Protein AF-W4RHE9-F1 (afdb_monomer_lite)

Organism: NCBI:txid1294265

Radius of gyration: 29.21 Å; chains: 1; bounding box: 61×54×71 Å

Sequence (238 aa):
MKPMKRLWISSLTPKAIKEGFQNLLNDSDTKNLYFEAYTRACADWVVGMNASRLYTLLLQKKGYSDVFSVGRVQTPTLALIVKRELEIENFVSEPFWEVLAKFNINGKKYSGKWEKDDSRIKTKEMAEKIAAFCDGKPAEAAEVISEKKEFLPPLFYNLSAMQAEANRRFKMSPKKTLDILQGLYQRGIVSYPRSDSRYVTPGEAEGFSAILNKLHSNPDYQPLFHYPIHRLKTINAM

pLDDT: mean 90.18, std 11.95, range [30.94, 98.25]

Structure (mmCIF, N/CA/C/O backbone):
data_AF-W4RHE9-F1
#
_entry.id   AF-W4RHE9-F1
#
loop_
_atom_site.group_PDB
_atom_site.id
_atom_site.type_symbol
_atom_site.label_atom_id
_atom_site.label_alt_id
_atom_site.label_comp_id
_atom_site.label_asym_id
_atom_site.label_entity_id
_atom_site.label_seq_id
_atom_site.pdbx_PDB_ins_code
_atom_site.Cartn_x
_atom_site.Cartn_y
_atom_site.Cartn_z
_atom_site.occupancy
_atom_site.B_iso_or_equiv
_atom_site.auth_seq_id
_atom_site.auth_comp_id
_atom_site.auth_asym_id
_atom_site.auth_atom_id
_atom_site.pdbx_PDB_model_num
ATOM 1 N N . MET A 1 1 ? 29.126 -18.840 -26.081 1.00 59.91 1 MET A N 1
ATOM 2 C CA . MET A 1 1 ? 28.261 -17.722 -25.635 1.00 59.91 1 MET A CA 1
ATOM 3 C C . MET A 1 1 ? 29.102 -16.460 -25.569 1.00 59.91 1 MET A C 1
ATOM 5 O O . MET A 1 1 ? 30.251 -16.556 -25.160 1.00 59.91 1 MET A O 1
ATOM 9 N N . LYS A 1 2 ? 28.581 -15.312 -26.017 1.00 72.75 2 LYS A N 1
ATOM 10 C CA . LYS A 1 2 ? 29.299 -14.033 -25.893 1.00 72.75 2 LYS A CA 1
ATOM 11 C C . LYS A 1 2 ? 29.198 -13.537 -24.442 1.00 72.75 2 LYS A C 1
ATOM 13 O O . LYS A 1 2 ? 28.134 -13.717 -23.850 1.00 72.75 2 LYS A O 1
ATOM 18 N N . PRO A 1 3 ? 30.255 -12.941 -23.866 1.00 80.75 3 PRO A N 1
ATOM 19 C CA . PRO A 1 3 ? 30.186 -12.382 -22.521 1.00 80.75 3 PRO A CA 1
ATOM 20 C C . PRO A 1 3 ? 29.149 -11.252 -22.483 1.00 80.75 3 PRO A C 1
ATOM 22 O O . PRO A 1 3 ? 29.222 -10.316 -23.279 1.00 80.75 3 PRO A O 1
ATOM 25 N N . MET A 1 4 ? 28.174 -11.359 -21.578 1.00 89.69 4 MET A N 1
ATOM 26 C CA . MET A 1 4 ? 27.146 -10.342 -21.354 1.00 89.69 4 MET A CA 1
ATOM 27 C C . MET A 1 4 ? 27.438 -9.584 -20.056 1.00 89.69 4 MET A C 1
ATOM 29 O O . MET A 1 4 ? 27.870 -10.163 -19.059 1.00 89.69 4 MET A O 1
ATOM 33 N N . LYS A 1 5 ? 27.205 -8.273 -20.086 1.00 93.06 5 LYS A N 1
ATOM 34 C CA . LYS A 1 5 ? 27.330 -7.357 -18.951 1.00 93.06 5 LYS A CA 1
ATOM 35 C C . LYS A 1 5 ? 26.014 -6.609 -18.763 1.00 93.06 5 LYS A C 1
ATOM 37 O O . LYS A 1 5 ? 25.287 -6.394 -19.735 1.00 93.06 5 LYS A O 1
ATOM 42 N N . ARG A 1 6 ? 25.708 -6.200 -17.531 1.00 94.69 6 ARG A N 1
ATOM 43 C CA . ARG A 1 6 ? 24.449 -5.529 -17.185 1.00 94.69 6 ARG A CA 1
ATOM 44 C C . ARG A 1 6 ? 24.705 -4.110 -16.683 1.00 94.69 6 ARG A C 1
ATOM 46 O O . ARG A 1 6 ? 25.393 -3.912 -15.687 1.00 94.69 6 ARG A O 1
ATOM 53 N N . LEU A 1 7 ? 24.102 -3.131 -17.357 1.00 95.06 7 LEU A N 1
ATOM 54 C CA . LEU A 1 7 ? 24.003 -1.762 -16.854 1.00 95.06 7 LEU A CA 1
ATOM 55 C C . LEU A 1 7 ? 22.898 -1.698 -15.794 1.00 95.06 7 LEU A C 1
ATOM 57 O O . LEU A 1 7 ? 21.754 -2.065 -16.076 1.00 95.06 7 LEU A O 1
ATOM 61 N N . TRP A 1 8 ? 23.241 -1.241 -14.591 1.00 92.12 8 TRP A N 1
ATOM 62 C CA . TRP A 1 8 ? 22.338 -1.202 -13.441 1.00 92.12 8 TRP A CA 1
ATOM 63 C C . TRP A 1 8 ? 22.306 0.201 -12.831 1.00 92.12 8 TRP A C 1
ATOM 65 O O . TRP A 1 8 ? 23.172 0.563 -12.043 1.00 92.12 8 TRP A O 1
ATOM 75 N N . ILE A 1 9 ? 21.329 1.018 -13.234 1.00 89.69 9 ILE A N 1
ATOM 76 C CA . ILE A 1 9 ? 21.229 2.430 -12.831 1.00 89.69 9 ILE A CA 1
ATOM 77 C C . ILE A 1 9 ? 19.811 2.783 -12.366 1.00 89.69 9 ILE A C 1
ATOM 79 O O . ILE A 1 9 ? 18.828 2.352 -12.967 1.00 89.69 9 ILE A O 1
ATOM 83 N N . SER A 1 10 ? 19.705 3.607 -11.318 1.00 86.00 10 SER A N 1
ATOM 84 C CA . SER A 1 10 ? 18.439 4.131 -10.768 1.00 86.00 10 SER A CA 1
ATOM 85 C C . SER A 1 10 ? 18.135 5.573 -11.210 1.00 86.00 10 SER A C 1
ATOM 87 O O . SER A 1 10 ? 17.083 6.123 -10.881 1.00 86.00 10 SER A O 1
ATOM 89 N N . SER A 1 11 ? 19.031 6.198 -11.979 1.00 84.19 11 SER A N 1
ATOM 90 C CA . SER A 1 11 ? 18.953 7.598 -12.412 1.00 84.19 11 SER A CA 1
ATOM 91 C C . SER A 1 11 ? 19.418 7.752 -13.859 1.00 84.19 11 SER A C 1
ATOM 93 O O . SER A 1 11 ? 20.359 7.087 -14.284 1.00 84.19 11 SER A O 1
ATOM 95 N N . LEU A 1 12 ? 18.772 8.653 -14.605 1.00 87.50 12 LEU A N 1
ATOM 96 C CA . LEU A 1 12 ? 19.105 8.970 -16.002 1.00 87.50 12 LEU A CA 1
ATOM 97 C C . LEU A 1 12 ? 19.952 10.243 -16.148 1.00 87.50 12 LEU A C 1
ATOM 99 O O . LEU A 1 12 ? 20.079 10.794 -17.238 1.00 87.50 12 LEU A O 1
ATOM 103 N N . THR A 1 13 ? 20.532 10.738 -15.054 1.00 84.25 13 THR A N 1
ATOM 104 C CA . THR A 1 13 ? 21.472 11.863 -15.131 1.00 84.25 13 THR A CA 1
ATOM 105 C C . THR A 1 13 ? 22.763 11.454 -15.856 1.00 84.25 13 THR A C 1
ATOM 107 O O . THR A 1 13 ? 23.203 10.310 -15.711 1.00 84.25 13 THR A O 1
ATOM 110 N N . PRO A 1 14 ? 23.440 12.373 -16.575 1.00 87.31 14 PRO A N 1
ATOM 111 C CA . PRO A 1 14 ? 24.694 12.054 -17.263 1.00 87.31 14 PRO A CA 1
ATOM 112 C C . PRO A 1 14 ? 25.775 11.457 -16.348 1.00 87.31 14 PRO A C 1
ATOM 114 O O . PRO A 1 14 ? 26.487 10.540 -16.755 1.00 87.31 14 PRO A O 1
ATOM 117 N N . LYS A 1 15 ? 25.868 11.940 -15.098 1.00 86.00 15 LYS A N 1
ATOM 118 C CA . LYS A 1 15 ? 26.791 11.414 -14.080 1.00 86.00 15 LYS A CA 1
ATOM 119 C C . LYS A 1 15 ? 26.487 9.944 -13.760 1.00 86.00 15 LYS A C 1
ATOM 121 O O . LYS A 1 15 ? 27.368 9.107 -13.923 1.00 86.00 15 LYS A O 1
ATOM 126 N N . ALA A 1 16 ? 25.237 9.631 -13.405 1.00 86.06 16 ALA A N 1
ATOM 127 C CA . ALA A 1 16 ? 24.820 8.272 -13.050 1.00 86.06 16 ALA A CA 1
ATOM 128 C C . ALA A 1 16 ? 24.988 7.277 -14.209 1.00 86.06 16 ALA A C 1
ATOM 130 O O . ALA A 1 16 ? 25.405 6.142 -13.999 1.00 86.06 16 ALA A O 1
ATOM 131 N N . ILE A 1 17 ? 24.709 7.703 -15.446 1.00 90.81 17 ILE A N 1
ATOM 132 C CA . ILE A 1 17 ? 24.917 6.866 -16.634 1.00 90.81 17 ILE A CA 1
ATOM 133 C C . ILE A 1 17 ? 26.408 6.549 -16.808 1.00 90.81 17 ILE A C 1
ATOM 135 O O . ILE A 1 17 ? 26.766 5.387 -16.998 1.00 90.81 17 ILE A O 1
ATOM 139 N N . LYS A 1 18 ? 27.283 7.560 -16.712 1.00 93.19 18 LYS A N 1
ATOM 140 C CA . LYS A 1 18 ? 28.736 7.376 -16.842 1.00 93.19 18 LYS A CA 1
ATOM 141 C C . LYS A 1 18 ? 29.284 6.434 -15.767 1.00 93.19 18 LYS A C 1
ATOM 143 O O . LYS A 1 18 ? 30.013 5.504 -16.100 1.00 93.19 18 LYS A O 1
ATOM 148 N N . GLU A 1 19 ? 28.894 6.642 -14.512 1.00 90.12 19 GLU A N 1
ATOM 149 C CA . GLU A 1 19 ? 29.273 5.778 -13.386 1.00 90.12 19 GLU A CA 1
ATOM 150 C C . GLU A 1 19 ? 28.741 4.347 -13.563 1.00 90.12 19 GLU A C 1
ATOM 152 O O . GLU A 1 19 ? 29.465 3.384 -13.314 1.00 90.12 19 GLU A O 1
ATOM 157 N N . GLY A 1 20 ? 27.515 4.185 -14.069 1.00 92.19 20 GLY A N 1
ATOM 158 C CA . GL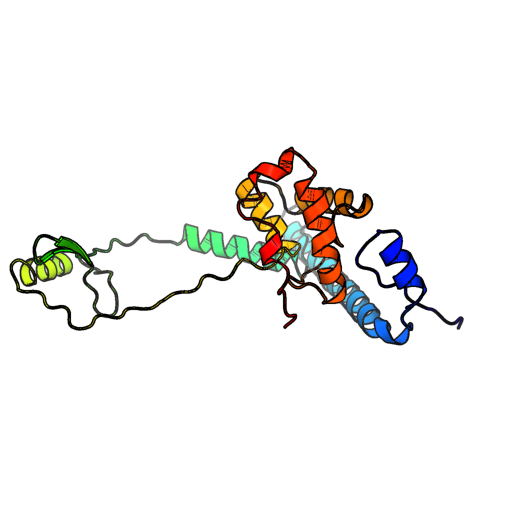Y A 1 20 ? 26.930 2.875 -14.354 1.00 92.19 20 GLY A CA 1
ATOM 159 C C . GLY A 1 20 ? 27.678 2.095 -15.438 1.00 92.19 20 GLY A C 1
ATOM 160 O O . GLY A 1 20 ? 27.873 0.890 -15.303 1.00 92.19 20 GLY A O 1
ATOM 161 N N . PHE A 1 21 ? 28.142 2.764 -16.498 1.00 95.75 21 PHE A N 1
ATOM 162 C CA . PHE A 1 21 ? 28.952 2.119 -17.541 1.00 95.75 21 PHE A CA 1
ATOM 163 C C . PHE A 1 21 ? 30.367 1.762 -17.077 1.00 95.75 21 PHE A C 1
ATOM 165 O O . PHE A 1 21 ? 30.958 0.824 -17.607 1.00 95.75 21 PHE A O 1
ATOM 172 N N . GLN A 1 22 ? 30.910 2.480 -16.092 1.00 95.25 22 GLN A N 1
ATOM 173 C CA . GLN A 1 22 ? 32.190 2.131 -15.472 1.00 95.25 22 GLN A CA 1
ATOM 174 C C . GLN A 1 22 ? 32.068 0.907 -14.550 1.00 95.25 22 GLN A C 1
ATOM 176 O O . GLN A 1 22 ? 33.028 0.156 -14.411 1.00 95.25 22 GLN A O 1
ATOM 181 N N . ASN A 1 23 ? 30.881 0.672 -13.981 1.00 93.50 23 ASN A N 1
ATOM 182 C CA . ASN A 1 23 ? 30.619 -0.367 -12.983 1.00 93.50 23 ASN A CA 1
ATOM 183 C C . ASN A 1 23 ? 29.576 -1.392 -13.466 1.00 93.50 23 ASN A C 1
ATOM 185 O O . ASN A 1 23 ? 28.577 -1.655 -12.796 1.00 93.50 23 ASN A O 1
ATOM 189 N N . LEU A 1 24 ? 29.786 -1.971 -14.653 1.00 95.31 24 LEU A N 1
ATOM 190 C CA . LEU A 1 24 ? 28.874 -2.978 -15.201 1.00 95.31 24 LEU A CA 1
ATOM 191 C C . LEU A 1 24 ? 28.906 -4.280 -14.391 1.00 95.31 24 LEU A C 1
ATOM 193 O O . LEU A 1 24 ? 29.966 -4.886 -14.210 1.00 95.31 24 LEU A O 1
ATOM 197 N N . LEU A 1 25 ? 27.723 -4.767 -14.018 1.00 94.56 25 LEU A N 1
ATOM 198 C CA . LEU A 1 25 ? 27.573 -6.051 -13.337 1.00 94.56 25 LEU A CA 1
ATOM 199 C C . LEU A 1 25 ? 27.837 -7.217 -14.294 1.00 94.56 25 LEU A C 1
ATOM 201 O O . LEU A 1 25 ? 27.631 -7.114 -15.515 1.00 94.56 25 LEU A O 1
ATOM 205 N N . ASN A 1 26 ? 28.278 -8.346 -13.741 1.00 94.12 26 ASN A N 1
ATOM 206 C CA . ASN A 1 26 ? 28.349 -9.594 -14.487 1.00 94.12 26 ASN A CA 1
ATOM 207 C C . ASN A 1 26 ? 26.941 -10.164 -14.683 1.00 94.12 26 ASN A C 1
ATOM 209 O O . ASN A 1 26 ? 26.040 -9.940 -13.877 1.00 94.12 26 ASN A O 1
ATOM 213 N N . ASP A 1 27 ? 26.753 -10.949 -15.743 1.00 90.44 27 ASP A N 1
ATOM 214 C CA . ASP A 1 27 ? 25.489 -11.658 -15.978 1.00 90.44 27 ASP A CA 1
ATOM 215 C C . ASP A 1 27 ? 25.073 -12.528 -14.775 1.00 90.44 27 ASP A C 1
ATOM 217 O O . ASP A 1 27 ? 23.923 -12.480 -14.331 1.00 90.44 27 ASP A O 1
ATOM 221 N N . SER A 1 28 ? 26.038 -13.242 -14.182 1.00 92.25 28 SER A N 1
ATOM 222 C CA . SER A 1 28 ? 25.844 -14.088 -12.995 1.00 92.25 28 SER A CA 1
ATOM 223 C C . SER A 1 28 ? 25.181 -13.356 -11.833 1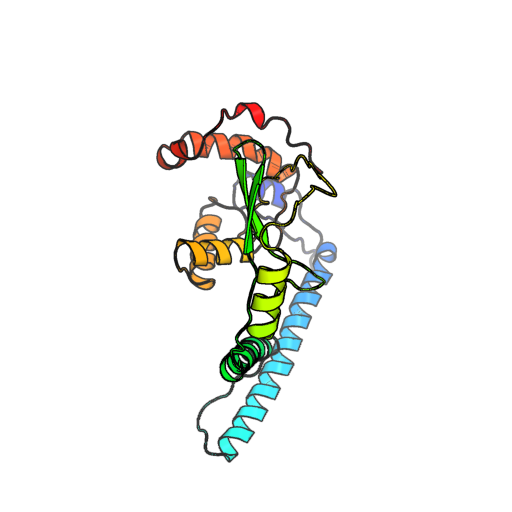.00 92.25 28 SER A C 1
ATOM 225 O O . SER A 1 28 ? 24.348 -13.946 -11.148 1.00 92.25 28 SER A O 1
ATOM 227 N N . ASP A 1 29 ? 25.500 -12.074 -11.653 1.00 93.31 29 ASP A N 1
ATOM 228 C CA . ASP A 1 29 ? 25.057 -11.266 -10.514 1.00 93.31 29 ASP A CA 1
ATOM 229 C C . ASP A 1 29 ? 23.548 -10.981 -10.584 1.00 93.31 29 ASP A C 1
ATOM 231 O O . ASP A 1 29 ? 22.904 -10.714 -9.574 1.00 93.31 29 ASP A O 1
ATOM 235 N N . THR A 1 30 ? 22.958 -11.075 -11.782 1.00 93.06 30 THR A N 1
ATOM 236 C CA . THR A 1 30 ? 21.535 -10.784 -12.027 1.00 93.06 30 THR A CA 1
ATOM 237 C C . THR A 1 30 ? 20.739 -11.986 -12.536 1.00 93.06 30 THR A C 1
ATOM 239 O O . THR A 1 30 ? 19.524 -11.896 -12.722 1.00 93.06 30 THR A O 1
ATOM 242 N N . LYS A 1 31 ? 21.384 -13.145 -12.705 1.00 93.06 31 LYS A N 1
ATOM 243 C CA . LYS A 1 31 ? 20.766 -14.354 -13.267 1.00 93.06 31 LYS A CA 1
ATOM 244 C C . LYS A 1 31 ? 19.595 -14.877 -12.431 1.00 93.06 31 LYS A C 1
ATOM 246 O O . LYS A 1 31 ? 18.589 -15.322 -12.982 1.00 93.06 31 LYS A O 1
ATOM 251 N N . ASN A 1 32 ? 19.684 -14.767 -11.108 1.00 95.00 32 ASN A N 1
ATOM 252 C CA . ASN A 1 32 ? 18.586 -15.151 -10.217 1.00 95.00 32 ASN A CA 1
ATOM 253 C C . ASN A 1 32 ? 17.359 -14.246 -10.398 1.00 95.00 32 ASN A C 1
ATOM 255 O O . ASN A 1 32 ? 16.240 -14.750 -10.413 1.00 95.00 32 ASN A O 1
ATOM 259 N N . LEU A 1 33 ? 17.559 -12.943 -10.633 1.00 94.25 33 LEU A N 1
ATOM 260 C CA . LEU A 1 33 ? 16.465 -12.000 -10.906 1.00 94.25 33 LEU A CA 1
ATOM 261 C C . LEU A 1 33 ? 15.759 -12.330 -12.227 1.00 94.25 33 LEU A C 1
ATOM 263 O O . LEU A 1 33 ? 14.539 -12.213 -12.333 1.00 94.25 33 LEU A O 1
ATOM 267 N N . TYR A 1 34 ? 16.515 -12.788 -13.231 1.00 94.12 34 TYR A N 1
ATOM 268 C CA . TYR A 1 34 ? 15.936 -13.294 -14.474 1.00 94.12 34 TYR A CA 1
ATOM 269 C C . TYR A 1 34 ? 15.036 -14.510 -14.221 1.00 94.12 34 TYR A C 1
ATOM 271 O O . TYR A 1 34 ? 13.883 -14.515 -14.654 1.00 94.12 34 TYR A O 1
ATOM 279 N N . PHE A 1 35 ? 15.532 -15.524 -13.504 1.00 97.06 35 PHE A N 1
ATOM 280 C CA . PHE A 1 35 ? 14.745 -16.727 -13.224 1.00 97.06 35 PHE A CA 1
ATOM 281 C C . PHE A 1 35 ? 13.533 -16.445 -12.337 1.00 97.06 35 PHE A C 1
ATOM 283 O O . PHE A 1 35 ? 12.480 -17.042 -12.556 1.00 97.06 35 PHE A O 1
ATOM 290 N N . GLU A 1 36 ? 13.641 -15.515 -11.388 1.00 96.38 36 GLU A N 1
ATOM 291 C CA . GLU A 1 36 ? 12.503 -15.052 -10.594 1.00 96.38 36 GLU A CA 1
ATOM 292 C C . GLU A 1 36 ? 11.413 -14.455 -11.498 1.00 96.38 36 GLU A C 1
ATOM 294 O O . GLU A 1 36 ? 10.255 -14.885 -11.458 1.00 96.38 36 GLU A O 1
ATOM 299 N N . ALA A 1 37 ? 11.783 -13.505 -12.363 1.00 95.81 37 ALA A N 1
ATOM 300 C CA . ALA A 1 37 ? 10.852 -12.854 -13.279 1.00 95.81 37 ALA A CA 1
ATOM 301 C C . ALA A 1 37 ? 10.225 -13.849 -14.268 1.00 95.81 37 ALA A C 1
ATOM 303 O O . ALA A 1 37 ? 9.017 -13.804 -14.509 1.00 95.81 37 ALA A O 1
ATOM 304 N N . TYR A 1 38 ? 11.025 -14.774 -14.804 1.00 97.88 38 TYR A N 1
ATOM 305 C CA . TYR A 1 38 ? 10.558 -15.812 -15.720 1.00 97.88 38 TYR A CA 1
ATOM 306 C C . TYR A 1 38 ? 9.571 -16.768 -15.042 1.00 97.88 38 TYR A C 1
ATOM 308 O O . TYR A 1 38 ? 8.476 -16.998 -15.553 1.00 97.88 38 TYR A O 1
ATOM 316 N N . THR A 1 39 ? 9.913 -17.257 -13.848 1.00 97.81 39 THR A N 1
ATOM 317 C CA . THR A 1 39 ? 9.048 -18.150 -13.063 1.00 97.81 39 THR A CA 1
ATOM 318 C C . THR A 1 39 ? 7.718 -17.479 -12.741 1.00 97.81 39 THR A C 1
ATOM 320 O O . THR A 1 39 ? 6.665 -18.099 -12.889 1.00 97.81 39 THR A O 1
ATOM 323 N N . ARG A 1 40 ? 7.7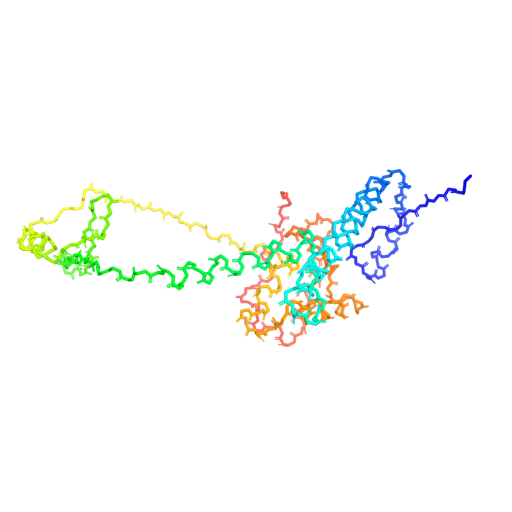44 -16.194 -12.365 1.00 97.44 40 ARG A N 1
ATOM 324 C CA . ARG A 1 40 ? 6.531 -15.399 -12.144 1.00 97.44 40 ARG A CA 1
ATOM 325 C C . ARG A 1 40 ? 5.659 -15.340 -13.399 1.00 97.44 40 ARG A C 1
ATOM 327 O O . ARG A 1 40 ? 4.466 -15.612 -13.307 1.00 97.44 40 ARG A O 1
ATOM 334 N N . ALA A 1 41 ? 6.251 -15.045 -14.558 1.00 97.44 41 ALA A N 1
ATOM 335 C CA . ALA A 1 41 ? 5.539 -15.008 -15.836 1.00 97.44 41 ALA A CA 1
ATOM 336 C C . ALA A 1 41 ? 4.881 -16.359 -16.164 1.00 97.44 41 ALA A C 1
ATOM 338 O O . ALA A 1 41 ? 3.702 -16.401 -16.520 1.00 97.44 41 ALA A O 1
ATOM 339 N N . CYS A 1 42 ? 5.610 -17.465 -15.990 1.00 97.81 42 CYS A N 1
ATOM 340 C CA . CYS A 1 42 ? 5.072 -18.809 -16.185 1.00 97.81 42 CYS A CA 1
ATOM 341 C C . CYS A 1 42 ? 3.921 -19.112 -15.218 1.00 97.81 42 CYS A C 1
ATOM 343 O O . CYS A 1 42 ? 2.871 -19.575 -15.653 1.00 97.81 42 CYS A O 1
ATOM 345 N N . ALA A 1 43 ? 4.082 -18.827 -13.924 1.00 97.38 43 ALA A N 1
ATOM 346 C CA . ALA A 1 43 ? 3.055 -19.083 -12.917 1.00 97.38 43 ALA A CA 1
ATOM 347 C C . ALA A 1 43 ? 1.771 -18.278 -13.180 1.00 97.38 43 ALA A C 1
ATOM 349 O O . ALA A 1 43 ? 0.669 -18.830 -13.134 1.00 97.38 43 ALA A O 1
ATOM 350 N N . ASP A 1 44 ? 1.908 -16.989 -13.502 1.00 97.62 44 ASP A N 1
ATOM 351 C CA . ASP A 1 44 ? 0.773 -16.125 -13.827 1.00 97.62 44 ASP A CA 1
ATOM 352 C C . ASP A 1 44 ? 0.054 -16.603 -15.094 1.00 97.62 44 ASP A C 1
ATOM 354 O O . ASP A 1 44 ? -1.179 -16.627 -15.124 1.00 97.62 44 ASP A O 1
ATOM 358 N N . TRP A 1 45 ? 0.800 -17.056 -16.107 1.00 97.38 45 TRP A N 1
ATOM 359 C CA . TRP A 1 45 ? 0.226 -17.610 -17.333 1.00 97.38 45 TRP A CA 1
ATOM 360 C C . TRP A 1 45 ? -0.500 -18.935 -17.086 1.00 97.38 45 TRP A C 1
ATOM 362 O O . TRP A 1 45 ? -1.637 -19.094 -17.527 1.00 97.38 45 TRP A O 1
ATOM 372 N N . VAL A 1 46 ? 0.108 -19.867 -16.343 1.00 97.75 46 VAL A N 1
ATOM 373 C CA . VAL A 1 46 ? -0.489 -21.178 -16.041 1.00 97.75 46 VAL A CA 1
ATOM 374 C C . VAL A 1 46 ? -1.801 -21.006 -15.281 1.00 97.75 46 VAL A C 1
ATOM 376 O O . VAL A 1 46 ? -2.814 -21.574 -15.687 1.00 97.75 46 VAL A O 1
ATOM 379 N N . VAL A 1 47 ? -1.823 -20.203 -14.215 1.00 96.50 47 VAL A N 1
ATOM 380 C CA . VAL A 1 47 ? -3.057 -19.971 -13.451 1.00 96.50 47 VAL A CA 1
ATOM 381 C C . VAL A 1 47 ? -4.064 -19.194 -14.293 1.00 96.50 47 VAL A C 1
ATOM 383 O O . VAL A 1 47 ? -5.223 -19.595 -14.392 1.00 96.50 47 VAL A O 1
ATOM 386 N N . GLY A 1 48 ? -3.625 -18.104 -14.925 1.00 97.06 48 GLY A N 1
ATOM 387 C CA . GLY A 1 48 ? -4.514 -17.203 -15.643 1.00 97.06 48 GLY A CA 1
ATOM 388 C C . GLY A 1 48 ? -5.197 -17.864 -16.834 1.00 97.06 48 GLY A C 1
ATOM 389 O O . GLY A 1 48 ? -6.415 -17.773 -16.980 1.00 97.06 48 GLY A O 1
ATOM 390 N N . MET A 1 49 ? -4.434 -18.582 -17.658 1.00 96.88 49 MET A N 1
ATOM 391 C CA . MET A 1 49 ? -4.946 -19.184 -18.886 1.00 96.88 49 MET A CA 1
ATOM 392 C C . MET A 1 49 ? -5.876 -20.366 -18.600 1.00 96.88 49 MET A C 1
ATOM 394 O O . MET A 1 49 ? -6.943 -20.466 -19.205 1.00 96.88 49 MET A O 1
ATOM 398 N N . ASN A 1 50 ? -5.509 -21.242 -17.658 1.00 97.69 50 ASN A N 1
ATOM 399 C CA . ASN A 1 50 ? -6.322 -22.415 -17.334 1.00 97.69 50 ASN A CA 1
ATOM 400 C C . ASN A 1 50 ? -7.599 -22.031 -16.584 1.00 97.69 50 ASN A C 1
ATOM 402 O O . ASN A 1 50 ? -8.692 -22.440 -16.977 1.00 97.69 50 ASN A O 1
ATOM 406 N N . ALA A 1 51 ? -7.483 -21.215 -15.532 1.00 97.31 51 ALA A N 1
ATOM 407 C CA . ALA A 1 51 ? -8.633 -20.884 -14.704 1.00 97.31 51 ALA A CA 1
ATOM 408 C C . ALA A 1 51 ? -9.630 -19.981 -15.443 1.00 97.31 51 ALA A C 1
ATOM 410 O O . ALA A 1 51 ? -10.827 -20.247 -15.380 1.00 97.31 51 ALA A O 1
ATOM 411 N N . SER A 1 52 ? -9.171 -18.983 -16.211 1.00 97.75 52 SER A N 1
ATOM 412 C CA . SER A 1 52 ? -10.094 -18.124 -16.973 1.00 97.75 52 SER A CA 1
ATOM 413 C C . SER A 1 52 ? -10.928 -18.937 -17.966 1.00 97.75 52 SER A C 1
ATOM 415 O O . SER A 1 52 ? -12.140 -18.748 -18.059 1.00 97.75 52 SER A O 1
ATOM 417 N N . ARG A 1 53 ? -10.307 -19.897 -18.671 1.00 97.19 53 ARG A N 1
ATOM 418 C CA . ARG A 1 53 ? -11.015 -20.802 -19.592 1.00 97.19 53 ARG A CA 1
ATOM 419 C C . ARG A 1 53 ? -12.024 -21.676 -18.855 1.00 97.19 53 ARG A C 1
ATOM 421 O O . ARG A 1 53 ? -13.175 -21.748 -19.276 1.00 97.19 53 ARG A O 1
ATOM 428 N N . LEU A 1 54 ? -11.611 -22.304 -17.753 1.00 97.38 54 LEU A N 1
ATOM 429 C CA . LEU A 1 54 ? -12.482 -23.160 -16.949 1.00 97.38 54 LEU A CA 1
ATOM 430 C C . LEU A 1 54 ? -13.722 -22.402 -16.456 1.00 97.38 54 LEU A C 1
ATOM 432 O O . LEU A 1 54 ? -14.843 -22.841 -16.705 1.00 97.38 54 LEU A O 1
ATOM 436 N N . TYR A 1 55 ? -13.533 -21.262 -15.787 1.00 96.88 55 TYR A N 1
ATOM 437 C CA . TYR A 1 55 ? -14.638 -20.489 -15.218 1.00 96.88 55 TYR A CA 1
ATOM 438 C C . TYR A 1 55 ? -15.548 -19.900 -16.297 1.00 96.88 55 TYR A C 1
ATOM 440 O O . TYR A 1 55 ? -16.766 -19.962 -16.148 1.00 96.88 55 TYR A O 1
ATOM 448 N N . THR A 1 56 ? -14.984 -19.421 -17.409 1.00 97.19 56 THR A N 1
ATOM 449 C CA . THR A 1 56 ? -15.778 -18.945 -18.551 1.00 97.19 56 THR A CA 1
ATOM 450 C C . THR A 1 56 ? -16.677 -20.055 -19.097 1.00 97.19 56 THR A C 1
ATOM 452 O O . THR A 1 56 ? -17.882 -19.860 -19.202 1.00 97.19 56 THR A O 1
ATOM 455 N N . LEU A 1 57 ? -16.138 -21.253 -19.355 1.00 97.19 57 LEU A N 1
ATOM 456 C CA . LEU A 1 57 ? -16.930 -22.382 -19.863 1.00 97.19 57 LEU A CA 1
ATOM 457 C C . LEU A 1 57 ? -18.011 -22.840 -18.872 1.00 97.19 57 LEU A C 1
ATOM 459 O O . LEU A 1 57 ? -19.119 -23.191 -19.277 1.00 97.19 57 LEU A O 1
ATOM 463 N N . LEU A 1 58 ? -17.711 -22.851 -17.570 1.00 97.00 58 LEU A N 1
ATOM 464 C CA . LEU A 1 58 ? -18.686 -23.214 -16.537 1.00 97.00 58 LEU A CA 1
ATOM 465 C C . LEU A 1 58 ? -19.826 -22.194 -16.429 1.00 97.00 58 LEU A C 1
ATOM 467 O O . LEU A 1 58 ? -20.974 -22.589 -16.234 1.00 97.00 58 LEU A O 1
ATOM 471 N N . LEU A 1 59 ? -19.529 -20.901 -16.564 1.00 96.44 59 LEU A N 1
ATOM 472 C CA . LEU A 1 59 ? -20.529 -19.834 -16.507 1.00 96.44 59 LEU A CA 1
ATOM 473 C C . LEU A 1 59 ? -21.336 -19.736 -17.806 1.00 96.44 59 LEU A C 1
ATOM 475 O O . LEU A 1 59 ? -22.547 -19.535 -17.749 1.00 96.44 59 LEU A O 1
ATOM 479 N N . GLN A 1 60 ? -20.729 -20.016 -18.958 1.00 95.94 60 GLN A N 1
ATOM 480 C CA . GLN A 1 60 ? -21.450 -20.151 -20.228 1.00 95.94 60 GLN A CA 1
ATOM 481 C C . GLN A 1 60 ? -22.511 -21.248 -20.184 1.00 95.94 60 GLN A C 1
ATOM 483 O O . GLN A 1 60 ? -23.639 -21.034 -20.621 1.00 95.94 60 GLN A O 1
ATOM 488 N N . LYS A 1 61 ? -22.214 -22.386 -19.545 1.00 96.25 61 LYS A N 1
ATOM 489 C CA . LYS A 1 61 ? -23.216 -23.438 -19.292 1.00 96.25 61 LYS A CA 1
ATOM 490 C C . LYS A 1 61 ? -24.375 -22.982 -18.396 1.00 96.25 61 LYS A C 1
ATOM 492 O O . LYS A 1 61 ? -25.429 -23.605 -18.426 1.00 96.25 61 LYS A O 1
ATOM 497 N N . LYS A 1 62 ? -24.189 -21.922 -17.604 1.00 96.25 62 LYS A N 1
ATOM 498 C CA . LYS A 1 62 ? -25.226 -21.297 -16.766 1.00 96.25 62 LYS A CA 1
ATOM 499 C C . LYS A 1 62 ? -25.936 -20.121 -17.452 1.00 96.25 62 LYS A C 1
ATOM 501 O O . LYS A 1 62 ? -26.762 -19.480 -16.814 1.00 96.25 62 LYS A O 1
ATOM 506 N N . GLY A 1 63 ? -25.633 -19.843 -18.723 1.00 96.00 63 GLY A N 1
ATOM 507 C CA . GLY A 1 63 ? -26.286 -18.796 -19.515 1.00 96.00 63 GLY A CA 1
ATOM 508 C C . GLY A 1 63 ? -25.561 -17.447 -19.553 1.00 96.00 63 GLY A C 1
ATOM 509 O O . GLY A 1 63 ? -26.106 -16.500 -20.110 1.00 96.00 63 GLY A O 1
ATOM 510 N N . TYR A 1 64 ? -24.347 -17.334 -19.004 1.00 95.88 64 TYR A N 1
ATOM 511 C CA . TYR A 1 64 ? -23.547 -16.107 -19.115 1.00 95.88 64 TYR A CA 1
ATOM 512 C C . TYR A 1 64 ? -22.755 -16.076 -20.428 1.00 95.88 64 TYR A C 1
ATOM 514 O O . TYR A 1 64 ? -22.089 -17.047 -20.765 1.00 95.88 64 TYR A O 1
ATOM 522 N N . SER A 1 65 ? -22.762 -14.964 -21.162 1.00 91.50 65 SER A N 1
ATOM 523 C CA . SER A 1 65 ? -22.047 -14.847 -22.447 1.00 91.50 65 SER A CA 1
ATOM 524 C C . SER A 1 65 ? -20.632 -14.264 -22.346 1.00 91.50 65 SER A C 1
ATOM 526 O O . SER A 1 65 ? -19.875 -14.346 -23.312 1.00 91.50 65 SER A O 1
ATOM 528 N N . ASP A 1 66 ? -20.266 -13.685 -21.202 1.00 94.06 66 ASP A N 1
ATOM 529 C CA . ASP A 1 66 ? -19.001 -12.966 -21.024 1.00 94.06 66 ASP A CA 1
ATOM 530 C C . ASP A 1 66 ? -17.793 -13.879 -20.769 1.00 94.06 66 ASP A C 1
ATOM 532 O O . ASP A 1 66 ? -17.913 -15.069 -20.462 1.00 94.06 66 ASP A O 1
ATOM 536 N N . VAL A 1 67 ? -16.598 -13.291 -20.874 1.00 94.06 67 VAL A N 1
ATOM 537 C CA . VAL A 1 67 ? -15.334 -13.916 -20.470 1.00 94.06 67 VAL A CA 1
ATOM 538 C C . VAL A 1 67 ? -15.021 -13.542 -19.028 1.00 94.06 67 VAL A C 1
ATOM 540 O O . VAL A 1 67 ? -14.969 -12.366 -18.673 1.00 94.06 67 VAL A O 1
ATOM 543 N N . PHE A 1 68 ? -14.729 -14.550 -18.212 1.00 95.06 68 PHE A N 1
ATOM 544 C CA . PHE A 1 68 ? -14.435 -14.379 -16.796 1.00 95.06 68 PHE A CA 1
ATOM 545 C C . PHE A 1 68 ? -12.950 -14.610 -16.544 1.00 95.06 68 PHE A C 1
ATOM 547 O O . PHE A 1 68 ? -12.471 -15.747 -16.513 1.00 95.06 68 PHE A O 1
ATOM 554 N N . SER A 1 69 ? -12.206 -13.514 -16.386 1.00 96.62 69 SER A N 1
ATOM 555 C CA . SER A 1 69 ? -10.775 -13.572 -16.112 1.00 96.62 69 SER A CA 1
ATOM 556 C C . SER A 1 69 ? -10.505 -14.008 -14.674 1.00 96.62 69 SER A C 1
ATOM 558 O O . SER A 1 69 ? -11.049 -13.477 -13.708 1.00 96.62 69 SER A O 1
ATOM 560 N N . VAL A 1 70 ? -9.602 -14.971 -14.531 1.00 96.75 70 VAL A N 1
ATOM 561 C CA . VAL A 1 70 ? -9.083 -15.446 -13.252 1.00 96.75 70 VAL A CA 1
ATOM 562 C C . VAL A 1 70 ? -7.573 -15.288 -13.276 1.00 96.75 70 VAL A C 1
ATOM 564 O O . VAL A 1 70 ? -6.934 -15.440 -14.313 1.00 96.75 70 VAL A O 1
ATOM 567 N N . GLY A 1 71 ? -6.966 -14.940 -12.149 1.00 96.75 71 GLY A N 1
ATOM 568 C CA . GLY A 1 71 ? -5.516 -14.832 -12.074 1.00 96.75 71 GLY A CA 1
ATOM 569 C C . GLY A 1 71 ? -5.014 -14.722 -10.649 1.00 96.75 71 GLY A C 1
ATOM 570 O O . GLY A 1 71 ? -5.734 -14.289 -9.751 1.00 96.75 71 GLY A O 1
ATOM 571 N N . ARG A 1 72 ? -3.739 -15.077 -10.466 1.00 97.25 72 ARG A N 1
ATOM 572 C CA . ARG A 1 72 ? -3.085 -15.164 -9.154 1.00 97.25 72 ARG A CA 1
ATOM 573 C C . ARG A 1 72 ? -3.113 -13.852 -8.359 1.00 97.25 72 ARG A C 1
ATOM 575 O O . ARG A 1 72 ? -3.073 -13.901 -7.140 1.00 97.25 72 ARG A O 1
ATOM 582 N N . VAL A 1 73 ? -3.193 -12.700 -9.031 1.00 96.12 73 VAL A N 1
ATOM 583 C CA . VAL A 1 73 ? -3.273 -11.376 -8.385 1.00 96.12 73 VAL A CA 1
ATOM 584 C C . VAL A 1 73 ? -4.690 -10.801 -8.446 1.00 96.12 73 VAL A C 1
ATOM 586 O O . VAL A 1 73 ? -5.249 -10.469 -7.408 1.00 96.12 73 VAL A O 1
ATOM 589 N N . GLN A 1 74 ? -5.304 -10.736 -9.635 1.00 95.50 74 GLN A N 1
ATOM 590 C CA . GLN A 1 74 ? -6.622 -10.105 -9.808 1.00 95.50 74 GLN A CA 1
ATOM 591 C C . GLN A 1 74 ? -7.722 -10.754 -8.953 1.00 95.50 74 GLN A C 1
ATOM 593 O O . GLN A 1 74 ? -8.547 -10.049 -8.378 1.00 95.50 74 GLN A O 1
ATOM 598 N N . THR A 1 75 ? -7.723 -12.087 -8.834 1.00 96.81 75 THR A N 1
ATOM 599 C CA . THR A 1 75 ? -8.805 -12.817 -8.165 1.00 96.81 75 THR A CA 1
ATOM 600 C C . THR A 1 75 ? -8.725 -12.680 -6.645 1.00 96.81 75 THR A C 1
ATOM 602 O O . THR A 1 75 ? -9.747 -12.343 -6.051 1.00 96.81 75 THR A O 1
ATOM 605 N N . PRO A 1 76 ? -7.553 -12.826 -5.989 1.00 97.50 76 PRO A N 1
ATOM 606 C CA . PRO A 1 76 ? -7.433 -12.484 -4.572 1.00 97.50 76 PRO A CA 1
ATOM 607 C C . PRO A 1 76 ? -7.731 -11.013 -4.274 1.00 97.50 76 PRO A C 1
ATOM 609 O O . PRO A 1 76 ? -8.360 -10.721 -3.263 1.00 97.50 76 PRO A O 1
ATOM 612 N N . THR A 1 77 ? -7.339 -10.082 -5.152 1.00 96.94 77 THR A N 1
ATOM 613 C CA . THR A 1 77 ? -7.693 -8.664 -4.981 1.00 96.94 77 THR A CA 1
ATOM 614 C C . THR A 1 77 ? -9.206 -8.452 -5.020 1.00 96.94 77 THR A C 1
ATOM 616 O O . THR A 1 77 ? -9.737 -7.771 -4.147 1.00 96.94 77 THR A O 1
ATOM 619 N N . LEU A 1 78 ? -9.914 -9.071 -5.971 1.00 97.50 78 LEU A N 1
ATOM 620 C CA . LEU A 1 78 ? -11.378 -9.041 -6.007 1.00 97.50 78 LEU A CA 1
ATOM 621 C C . LEU A 1 78 ? -11.980 -9.669 -4.743 1.00 97.50 78 LEU A C 1
ATOM 623 O O . LEU A 1 78 ? -12.891 -9.096 -4.156 1.00 97.50 78 LEU A O 1
ATOM 627 N N . ALA A 1 79 ? -11.440 -10.798 -4.281 1.00 97.69 79 ALA A N 1
ATOM 628 C CA . ALA A 1 79 ? -11.914 -11.466 -3.072 1.00 97.69 79 ALA A CA 1
ATOM 629 C C . ALA A 1 79 ? -11.795 -10.583 -1.817 1.00 97.69 79 ALA A C 1
ATOM 631 O O . ALA A 1 79 ? -12.682 -10.625 -0.970 1.00 97.69 79 ALA A O 1
ATOM 632 N N . LEU A 1 80 ? -10.750 -9.751 -1.703 1.00 98.00 80 LEU A N 1
ATOM 633 C CA . LEU A 1 80 ? -10.628 -8.777 -0.609 1.00 98.00 80 LEU A CA 1
ATOM 634 C C . LEU A 1 80 ? -11.754 -7.736 -0.638 1.00 98.00 80 LEU A C 1
ATOM 636 O O . LEU A 1 80 ? -12.282 -7.388 0.417 1.00 98.00 80 LEU A O 1
ATOM 640 N N . ILE A 1 81 ? -12.129 -7.264 -1.830 1.00 98.06 81 ILE A N 1
ATOM 641 C CA . ILE A 1 81 ? -13.226 -6.304 -2.010 1.00 98.06 81 ILE A CA 1
ATOM 642 C C . ILE A 1 81 ? -14.557 -6.965 -1.654 1.00 98.06 81 ILE A C 1
ATOM 644 O O . ILE A 1 81 ? -15.279 -6.441 -0.814 1.00 98.06 81 ILE A O 1
ATOM 648 N N . VAL A 1 82 ? -14.845 -8.144 -2.218 1.00 98.12 82 VAL A N 1
ATOM 649 C CA . VAL A 1 82 ? -16.087 -8.883 -1.934 1.00 98.12 82 VAL A CA 1
ATOM 650 C C . VAL A 1 82 ? -16.207 -9.202 -0.446 1.00 98.12 82 VAL A C 1
ATOM 652 O O . VAL A 1 82 ? -17.263 -9.000 0.138 1.00 98.12 82 VAL A O 1
ATOM 655 N N . LYS A 1 83 ? -15.122 -9.650 0.197 1.00 98.25 83 LYS A N 1
ATOM 656 C CA . LYS A 1 83 ? -15.122 -9.915 1.639 1.00 98.25 83 LYS A CA 1
ATOM 657 C C . LYS A 1 83 ? -15.460 -8.658 2.442 1.00 98.25 83 LYS A C 1
ATOM 659 O O . LYS A 1 83 ? -16.262 -8.742 3.363 1.00 98.25 83 LYS A O 1
ATOM 664 N N . ARG A 1 84 ? -14.864 -7.511 2.101 1.00 98.25 84 ARG A N 1
ATOM 665 C CA . ARG A 1 84 ? -15.146 -6.246 2.788 1.00 98.25 84 ARG A CA 1
ATOM 666 C C . ARG A 1 84 ? -16.587 -5.788 2.569 1.00 98.25 84 ARG A C 1
ATOM 668 O O . ARG A 1 84 ? -17.191 -5.297 3.512 1.00 98.25 84 ARG A O 1
ATOM 675 N N . GLU A 1 85 ? -17.131 -5.970 1.371 1.00 98.19 85 GLU A N 1
ATOM 676 C CA . GLU A 1 85 ? -18.533 -5.649 1.092 1.00 98.19 85 GLU A CA 1
ATOM 677 C C . GLU A 1 85 ? -19.467 -6.525 1.931 1.00 98.19 85 GLU A C 1
ATOM 679 O O . GLU A 1 85 ? -20.318 -6.003 2.635 1.00 98.19 85 GLU A O 1
ATOM 684 N N . LEU A 1 86 ? -19.223 -7.838 1.985 1.00 98.19 86 LEU A N 1
ATOM 685 C CA . LEU A 1 86 ? -19.985 -8.751 2.841 1.00 98.19 86 LEU A CA 1
ATOM 686 C C . LEU A 1 86 ? -19.854 -8.403 4.332 1.00 98.19 86 LEU A C 1
ATOM 688 O O . LEU A 1 86 ? -20.823 -8.533 5.072 1.00 98.19 86 LEU A O 1
ATOM 692 N N . GLU A 1 87 ? -18.677 -7.972 4.796 1.00 97.94 87 GLU A N 1
ATOM 693 C CA . GLU A 1 87 ? -18.496 -7.476 6.169 1.00 97.94 87 GLU A CA 1
ATOM 694 C C . GLU A 1 87 ? -19.376 -6.246 6.442 1.00 97.94 87 GLU A C 1
ATOM 696 O O . GLU A 1 87 ? -19.914 -6.130 7.538 1.00 97.94 87 GLU A O 1
ATOM 701 N N . ILE A 1 88 ? -19.532 -5.349 5.462 1.00 97.88 88 ILE A N 1
ATOM 702 C CA . ILE A 1 88 ? -20.372 -4.146 5.561 1.00 97.88 88 ILE A CA 1
ATOM 703 C C . ILE A 1 88 ? -21.859 -4.514 5.495 1.00 97.88 88 ILE A C 1
ATOM 705 O O . ILE A 1 88 ? -22.628 -4.063 6.338 1.00 97.88 88 ILE A O 1
ATOM 709 N N . GLU A 1 89 ? -22.265 -5.351 4.540 1.00 97.62 89 GLU A N 1
ATOM 710 C CA . GLU A 1 89 ? -23.654 -5.793 4.360 1.00 97.62 89 GLU A CA 1
ATOM 711 C C . GLU A 1 89 ? -24.179 -6.556 5.581 1.00 97.62 89 GLU A C 1
ATOM 713 O O . GLU A 1 89 ? -25.327 -6.377 5.985 1.00 97.62 89 GLU A O 1
ATOM 718 N N . ASN A 1 90 ? -23.331 -7.388 6.192 1.00 97.88 90 ASN A N 1
ATOM 719 C CA . ASN A 1 90 ? -23.679 -8.168 7.379 1.00 97.88 90 ASN A CA 1
ATOM 720 C C . ASN A 1 90 ? -23.379 -7.431 8.695 1.00 97.88 90 ASN A C 1
ATOM 722 O O . ASN A 1 90 ? -23.544 -8.014 9.770 1.00 97.88 90 ASN A O 1
ATOM 726 N N . PHE A 1 91 ? -22.920 -6.175 8.649 1.00 97.81 91 PHE A N 1
ATOM 727 C CA . PHE A 1 91 ? -22.657 -5.401 9.857 1.00 97.81 91 PHE A CA 1
ATOM 728 C C . PHE A 1 91 ? -23.973 -5.008 10.535 1.00 97.81 91 PHE A C 1
ATOM 730 O O . PHE A 1 91 ? -24.735 -4.179 10.037 1.00 97.81 91 PHE A O 1
ATOM 737 N N . VAL A 1 92 ? -24.214 -5.563 11.721 1.00 96.75 92 VAL A N 1
ATOM 738 C CA . VAL A 1 92 ? -25.328 -5.162 12.583 1.00 96.75 92 VAL A CA 1
ATOM 739 C C . VAL A 1 92 ? -24.811 -4.145 13.594 1.00 96.75 92 VAL A C 1
ATOM 741 O O . VAL A 1 92 ? -23.981 -4.461 14.443 1.00 96.75 92 VAL A O 1
ATOM 744 N N . SER A 1 93 ? -25.288 -2.903 13.491 1.00 95.38 93 SER A N 1
ATOM 745 C CA . SER A 1 93 ? -24.925 -1.844 14.435 1.00 95.38 93 SER A CA 1
ATOM 746 C C . SER A 1 93 ? -25.546 -2.116 15.804 1.00 95.38 93 SER A C 1
ATOM 748 O O . SER A 1 93 ? -26.763 -2.038 15.962 1.00 95.38 93 SER A O 1
ATOM 750 N N . GLU A 1 94 ? -24.708 -2.359 16.807 1.00 94.06 94 GLU A N 1
ATOM 751 C CA . GLU A 1 94 ? -25.137 -2.541 18.194 1.00 94.06 94 GLU A CA 1
ATOM 752 C C . GLU A 1 94 ? -24.923 -1.249 19.001 1.00 94.06 94 GLU A C 1
ATOM 754 O O . GLU A 1 94 ? -23.838 -0.657 18.936 1.00 94.06 94 GLU A O 1
ATOM 759 N N . PRO A 1 95 ? -25.929 -0.777 19.763 1.00 94.56 95 PRO A N 1
ATOM 760 C CA . PRO A 1 95 ? -25.736 0.360 20.647 1.00 94.56 95 PRO A CA 1
ATOM 761 C C . PRO A 1 95 ? -24.766 -0.009 21.773 1.00 94.56 95 PRO A C 1
ATOM 763 O O . PRO A 1 95 ? -24.840 -1.085 22.364 1.00 94.56 95 PRO A O 1
ATOM 766 N N . PHE A 1 96 ? -23.881 0.924 22.100 1.00 95.38 96 PHE A N 1
ATOM 767 C CA . PHE A 1 96 ? -23.042 0.864 23.287 1.00 95.38 96 PHE A CA 1
ATOM 768 C C . PHE A 1 96 ? -23.045 2.228 23.971 1.00 95.38 96 PHE A C 1
ATOM 770 O O . PHE A 1 96 ? -23.352 3.255 23.361 1.00 95.38 96 PHE A O 1
ATOM 777 N N . TRP A 1 97 ? -22.694 2.230 25.248 1.00 95.19 97 TRP A N 1
ATOM 778 C CA . TRP A 1 97 ? -22.663 3.417 26.084 1.00 95.19 97 TRP A CA 1
ATOM 779 C C . TRP A 1 97 ? -21.251 3.632 26.617 1.00 95.19 97 TRP A C 1
ATOM 781 O O . TRP A 1 97 ? -20.559 2.683 26.976 1.00 95.19 97 TRP A O 1
ATOM 791 N N . GLU A 1 98 ? -20.832 4.889 26.688 1.00 95.56 98 GLU A N 1
ATOM 792 C CA . GLU A 1 98 ? -19.612 5.305 27.376 1.00 95.56 98 GLU A CA 1
ATOM 793 C C . GLU A 1 98 ? -20.008 6.195 28.557 1.00 95.56 98 GLU A C 1
ATOM 795 O O . GLU A 1 98 ? -20.923 7.015 28.448 1.00 95.56 98 GLU A O 1
ATOM 800 N N . VAL A 1 99 ? -19.317 6.049 29.687 1.00 95.00 99 VAL A N 1
ATOM 801 C CA . VAL A 1 99 ? -19.494 6.936 30.844 1.00 95.00 99 VAL A CA 1
ATOM 802 C C . VAL A 1 99 ? -18.338 7.925 30.866 1.00 95.00 99 VAL A C 1
ATOM 804 O O . VAL A 1 99 ? -17.176 7.536 30.974 1.00 95.00 99 VAL A O 1
ATOM 807 N N . LEU A 1 100 ? -18.663 9.211 30.751 1.00 94.81 100 LEU A N 1
ATOM 808 C CA . LEU A 1 100 ? -17.702 10.308 30.795 1.00 94.81 100 LEU A CA 1
ATOM 809 C C . LEU A 1 100 ? -17.849 11.057 32.119 1.00 94.81 100 LEU A C 1
ATOM 811 O O . LEU A 1 100 ? -18.910 11.607 32.413 1.00 94.81 100 LEU A O 1
ATOM 815 N N . ALA A 1 101 ? -16.773 11.114 32.895 1.00 93.31 101 ALA A N 1
ATOM 816 C CA . ALA A 1 101 ? -16.700 11.878 34.130 1.00 93.31 101 ALA A CA 1
ATOM 817 C C . ALA A 1 101 ? -16.031 13.233 33.875 1.00 93.31 101 ALA A C 1
ATOM 819 O O . ALA A 1 101 ? -15.022 13.321 33.172 1.00 93.31 101 ALA A O 1
ATOM 820 N N . LYS A 1 102 ? -16.590 14.299 34.453 1.00 93.25 102 LYS A N 1
ATOM 821 C CA . LYS A 1 102 ? -16.016 15.649 34.412 1.00 93.25 102 LYS A CA 1
ATOM 822 C C . LYS A 1 102 ? -15.398 15.955 35.764 1.00 93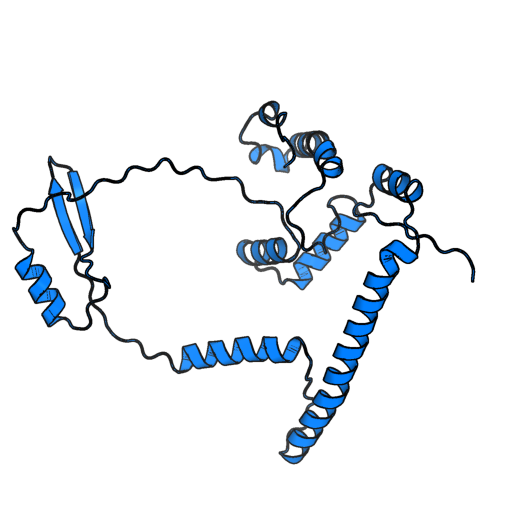.25 102 LYS A C 1
ATOM 824 O O . LYS A 1 102 ? -16.097 15.989 36.770 1.00 93.25 102 LYS A O 1
ATOM 829 N N . PHE A 1 103 ? -14.107 16.232 35.769 1.00 91.06 103 PHE A N 1
ATOM 830 C CA . PHE A 1 103 ? -13.354 16.513 36.980 1.00 91.06 103 PHE A CA 1
ATOM 831 C C . PHE A 1 103 ? -12.979 17.990 37.037 1.00 91.06 103 PHE A C 1
ATOM 833 O O . PHE A 1 103 ? -12.688 18.608 36.010 1.00 91.06 103 PHE A O 1
ATOM 840 N N . ASN A 1 104 ? -12.970 18.551 38.244 1.00 89.56 104 ASN A N 1
ATOM 841 C CA . ASN A 1 104 ? -12.452 19.884 38.527 1.00 89.56 104 ASN A CA 1
ATOM 842 C C . ASN A 1 104 ? -11.463 19.778 39.689 1.00 89.56 104 ASN A C 1
ATOM 844 O O . ASN A 1 104 ? -11.873 19.652 40.839 1.00 89.56 104 ASN A O 1
ATOM 848 N N . ILE A 1 105 ? -10.169 19.802 39.376 1.00 84.06 105 ILE A N 1
ATOM 849 C CA . ILE A 1 105 ? -9.093 19.707 40.366 1.00 84.06 105 ILE A CA 1
ATOM 850 C C . ILE A 1 105 ? -8.319 21.021 40.327 1.00 84.06 105 ILE A C 1
ATOM 852 O O . ILE A 1 105 ? -7.754 21.379 39.294 1.00 84.06 105 ILE A O 1
ATOM 856 N N . ASN A 1 106 ? -8.299 21.758 41.440 1.00 86.69 106 ASN A N 1
ATOM 857 C CA . ASN A 1 106 ? -7.600 23.044 41.566 1.00 86.69 106 ASN A CA 1
ATOM 858 C C . ASN A 1 106 ? -7.960 24.051 40.449 1.00 86.69 106 ASN A C 1
ATOM 860 O O . ASN A 1 106 ? -7.092 24.736 39.910 1.00 86.69 106 ASN A O 1
ATOM 864 N N . GLY A 1 107 ? -9.236 24.094 40.044 1.00 88.56 107 GLY A N 1
ATOM 865 C CA . GLY A 1 107 ? -9.738 24.968 38.976 1.00 88.56 107 GLY A CA 1
ATOM 866 C C . GLY A 1 107 ? -9.487 24.465 37.549 1.00 88.56 107 GLY A C 1
ATOM 867 O O . GLY A 1 107 ? -9.974 25.074 36.594 1.00 88.56 107 GLY A O 1
ATOM 868 N N . LYS A 1 108 ? -8.766 23.349 37.370 1.00 89.56 108 LYS A N 1
ATOM 869 C CA . LYS A 1 108 ? -8.529 22.723 36.064 1.00 89.56 108 LYS A CA 1
ATOM 870 C C . LYS A 1 108 ? -9.625 21.708 35.766 1.00 89.56 108 LYS A C 1
ATOM 872 O O . LYS A 1 108 ? -9.806 20.739 36.504 1.00 89.56 108 LYS A O 1
ATOM 877 N N . LYS A 1 109 ? -10.334 21.924 34.658 1.00 92.00 109 LYS A N 1
ATOM 878 C CA . LYS A 1 109 ? -11.379 21.021 34.169 1.00 92.00 109 LYS A CA 1
ATOM 879 C C . LYS A 1 109 ? -10.788 20.015 33.188 1.00 92.00 109 LYS A C 1
ATOM 881 O O . LYS A 1 109 ? -10.125 20.418 32.237 1.00 92.00 109 LYS A O 1
ATOM 886 N N . TYR A 1 110 ? -11.073 18.735 33.382 1.00 90.25 110 TYR A N 1
ATOM 887 C CA . TYR A 1 110 ? -10.775 17.692 32.400 1.00 90.25 110 TYR A CA 1
ATOM 888 C C . TYR A 1 110 ? -11.892 16.647 32.371 1.00 90.25 110 TYR A C 1
ATOM 890 O O . TYR A 1 110 ? -12.730 16.595 33.272 1.00 90.25 110 TYR A O 1
ATOM 898 N N . SER A 1 111 ? -11.939 15.852 31.303 1.00 91.88 111 SER A N 1
ATOM 899 C CA . SER A 1 111 ? -12.885 14.741 31.169 1.00 91.88 111 SER A CA 1
ATOM 900 C C . SER A 1 111 ? -12.119 13.427 31.137 1.00 91.88 111 SER A C 1
ATOM 902 O O . SER A 1 111 ? -11.110 13.330 30.442 1.00 91.88 111 SER A O 1
ATOM 904 N N . GLY A 1 112 ? -12.591 12.438 31.887 1.00 90.56 112 GLY A N 1
ATOM 905 C CA . GLY A 1 112 ? -12.098 11.067 31.834 1.00 90.56 112 GLY A CA 1
ATOM 906 C C . GLY A 1 112 ? -13.193 10.135 31.338 1.00 90.56 112 GLY A C 1
ATOM 907 O O . GLY A 1 112 ? -14.377 10.384 31.572 1.00 90.56 112 GLY A O 1
ATOM 908 N N . LYS A 1 113 ? -12.800 9.071 30.644 1.00 93.00 113 LYS A N 1
ATOM 909 C CA . LYS A 1 113 ? -13.707 8.001 30.238 1.00 93.00 113 LYS A CA 1
ATOM 910 C C . LYS A 1 113 ? -13.581 6.845 31.225 1.00 93.00 113 LYS A C 1
ATOM 912 O O . LYS A 1 113 ? -12.471 6.496 31.608 1.00 93.00 113 LYS A O 1
ATOM 917 N N . TRP A 1 114 ? -14.711 6.278 31.639 1.00 92.06 114 TRP A N 1
ATOM 918 C CA . TRP A 1 114 ? -14.726 5.041 32.412 1.00 92.06 114 TRP A CA 1
ATOM 919 C C . TRP A 1 114 ? -14.074 3.913 31.611 1.00 92.06 114 TRP A C 1
ATOM 921 O O . TRP A 1 114 ? -14.410 3.697 30.445 1.00 92.06 114 TRP A O 1
ATOM 931 N N . GLU A 1 115 ? -13.179 3.173 32.251 1.00 89.31 115 GLU A N 1
ATOM 932 C CA . GLU A 1 115 ? -12.468 2.064 31.631 1.00 89.31 115 GLU A CA 1
ATOM 933 C C . GLU A 1 115 ? -12.364 0.906 32.622 1.00 89.31 115 GLU A C 1
ATOM 935 O O . GLU A 1 115 ? -11.900 1.070 33.751 1.00 89.31 115 GLU A O 1
ATOM 940 N N . LYS A 1 116 ? -12.843 -0.267 32.200 1.00 82.00 116 LYS A N 1
ATOM 941 C CA . LYS A 1 116 ? -12.663 -1.530 32.914 1.00 82.00 116 LYS A CA 1
ATOM 942 C C . LYS A 1 116 ? -12.567 -2.648 31.881 1.00 82.00 116 LYS A C 1
ATOM 944 O O . LYS A 1 116 ? -13.602 -3.144 31.449 1.00 82.00 116 LYS A O 1
ATOM 949 N N . ASP A 1 117 ? -11.344 -2.992 31.481 1.00 79.44 117 ASP A N 1
ATOM 950 C CA . ASP A 1 117 ? -10.978 -3.915 30.387 1.00 79.44 117 ASP A CA 1
ATOM 951 C C . ASP A 1 117 ? -11.477 -3.493 28.984 1.00 79.44 117 ASP A C 1
ATOM 953 O O . ASP A 1 117 ? -10.728 -3.557 28.014 1.00 79.44 117 ASP A O 1
ATOM 957 N N . ASP A 1 118 ? -12.714 -3.002 28.878 1.00 79.25 118 ASP A N 1
ATOM 958 C CA . ASP A 1 118 ? -13.283 -2.278 27.746 1.00 79.25 118 ASP A CA 1
ATOM 959 C C . ASP A 1 118 ? -13.994 -1.011 28.264 1.00 79.25 118 ASP A C 1
ATOM 961 O O . ASP A 1 118 ? -14.587 -0.975 29.345 1.00 79.25 118 ASP A O 1
ATOM 965 N N . SER A 1 119 ? -13.930 0.057 27.479 1.00 87.25 119 SER A N 1
ATOM 966 C CA . SER A 1 119 ? -14.631 1.316 27.754 1.00 87.25 119 SER A CA 1
ATOM 967 C C . SER A 1 119 ? -16.080 1.318 27.248 1.00 87.25 119 SER A C 1
ATOM 969 O O . SER A 1 119 ? -16.857 2.206 27.603 1.00 87.25 119 SER A O 1
ATOM 971 N N . ARG A 1 120 ? -16.462 0.329 26.428 1.00 91.81 120 ARG A N 1
ATOM 972 C CA . ARG A 1 120 ? -17.812 0.182 25.875 1.00 91.81 120 ARG A CA 1
ATOM 973 C C . ARG A 1 120 ? -18.706 -0.635 26.801 1.00 91.81 120 ARG A C 1
ATOM 975 O O . ARG A 1 120 ? -18.477 -1.816 27.045 1.00 91.81 120 ARG A O 1
ATOM 982 N N . ILE A 1 121 ? -19.788 -0.023 27.267 1.00 93.19 121 ILE A N 1
ATOM 983 C CA . ILE A 1 121 ? -20.793 -0.665 28.116 1.00 93.19 121 ILE A CA 1
ATOM 984 C C . ILE A 1 121 ? -21.957 -1.118 27.235 1.00 93.19 121 ILE A C 1
ATOM 986 O O . ILE A 1 121 ? -22.452 -0.349 26.416 1.00 93.19 121 ILE A O 1
ATOM 990 N N . LYS A 1 122 ? -22.405 -2.367 27.399 1.00 91.25 122 LYS A N 1
ATOM 991 C CA . LYS A 1 122 ? -23.427 -2.993 26.537 1.00 91.25 122 LYS A CA 1
ATOM 992 C C . LYS A 1 122 ? -24.870 -2.614 26.855 1.00 91.25 122 LYS A C 1
ATOM 994 O O . LYS A 1 122 ? -25.749 -2.926 26.066 1.00 91.25 122 LYS A O 1
ATOM 999 N N . THR A 1 123 ? -25.140 -2.031 28.019 1.00 93.75 123 THR A N 1
ATOM 1000 C CA . THR A 1 123 ? -26.504 -1.681 28.429 1.00 93.75 123 THR A CA 1
ATOM 1001 C C . THR A 1 123 ? -26.547 -0.293 29.040 1.00 93.75 123 THR A C 1
ATOM 1003 O O . THR A 1 123 ? -25.644 0.117 29.779 1.00 93.75 123 THR A O 1
ATOM 1006 N N . LYS A 1 124 ? -27.627 0.433 28.748 1.00 95.12 124 LYS A N 1
ATOM 1007 C CA . LYS A 1 124 ? -27.847 1.782 29.265 1.00 95.12 124 LYS A CA 1
ATOM 1008 C C . LYS A 1 124 ? -27.933 1.786 30.788 1.00 95.12 124 LYS A C 1
ATOM 1010 O O . LYS A 1 124 ? -27.317 2.624 31.434 1.00 95.12 124 LYS A O 1
ATOM 1015 N N . GLU A 1 125 ? -28.623 0.807 31.362 1.00 95.69 125 GLU A N 1
ATOM 1016 C CA . GLU A 1 125 ? -28.863 0.696 32.801 1.00 95.69 125 GLU A CA 1
ATOM 1017 C C . GLU A 1 125 ? -27.551 0.508 33.567 1.00 95.69 125 GLU A C 1
ATOM 1019 O O . GLU A 1 125 ? -27.383 1.034 34.666 1.00 95.69 125 GLU A O 1
ATOM 1024 N N . MET A 1 126 ? -26.599 -0.239 32.995 1.00 93.94 126 MET A N 1
ATOM 1025 C CA . MET A 1 126 ? -25.278 -0.402 33.597 1.00 93.94 126 MET A CA 1
ATOM 1026 C C . MET A 1 126 ? -24.481 0.903 33.529 1.00 93.94 126 MET A C 1
ATOM 1028 O O . MET A 1 126 ? -23.856 1.280 34.518 1.00 93.94 126 MET A O 1
ATOM 1032 N N . ALA A 1 127 ? -24.534 1.618 32.401 1.00 95.06 127 ALA A N 1
ATOM 1033 C CA . ALA A 1 127 ? -23.872 2.912 32.259 1.00 95.06 127 ALA A CA 1
ATOM 1034 C C . ALA A 1 127 ? -24.437 3.958 33.234 1.00 95.06 127 ALA A C 1
ATOM 1036 O O . ALA A 1 127 ? -23.670 4.662 33.886 1.00 95.06 127 ALA A O 1
ATOM 1037 N N . GLU A 1 128 ? -25.758 4.005 33.409 1.00 96.06 128 GLU A N 1
ATOM 1038 C CA . GLU A 1 128 ? -26.421 4.884 34.378 1.00 96.06 128 GLU A CA 1
ATOM 1039 C C . GLU A 1 128 ? -26.063 4.524 35.822 1.00 96.06 128 GLU A C 1
ATOM 1041 O O . GLU A 1 128 ? -25.764 5.412 36.617 1.00 96.06 128 GLU A O 1
ATOM 1046 N N . LYS A 1 129 ? -26.012 3.228 36.162 1.00 95.38 129 LYS A N 1
ATOM 1047 C CA . LYS A 1 129 ? -25.563 2.772 37.487 1.00 95.38 129 LYS A CA 1
ATOM 1048 C C . LYS A 1 129 ? -24.114 3.153 37.769 1.00 95.38 129 LYS A C 1
ATOM 1050 O O . LYS A 1 129 ? -23.823 3.588 38.877 1.00 95.38 129 LYS A O 1
ATOM 1055 N N . ILE A 1 130 ? -23.216 3.003 36.793 1.00 93.88 130 ILE A N 1
ATOM 1056 C CA . ILE A 1 130 ? -21.811 3.415 36.930 1.00 93.88 130 ILE A CA 1
ATOM 1057 C C . ILE A 1 130 ? -21.730 4.934 37.111 1.00 93.88 130 ILE A C 1
ATOM 1059 O O . ILE A 1 130 ? -21.071 5.395 38.038 1.00 93.88 130 ILE A O 1
ATOM 1063 N N . ALA A 1 131 ? -22.433 5.708 36.279 1.00 94.50 131 ALA A N 1
ATOM 1064 C CA . ALA A 1 131 ? -22.454 7.165 36.380 1.00 94.50 131 ALA A CA 1
ATOM 1065 C C . ALA A 1 131 ? -22.961 7.628 37.754 1.00 94.50 131 ALA A C 1
ATOM 1067 O O . ALA A 1 131 ? -22.278 8.396 38.424 1.00 94.50 131 ALA A O 1
ATOM 1068 N N . ALA A 1 132 ? -24.097 7.096 38.213 1.00 95.06 132 ALA A N 1
ATOM 1069 C CA . ALA A 1 132 ? -24.659 7.401 39.528 1.00 95.06 132 ALA A CA 1
ATOM 1070 C C . ALA A 1 132 ? -23.751 6.939 40.677 1.00 95.06 132 ALA A C 1
ATOM 1072 O O . ALA A 1 132 ? -23.653 7.607 41.701 1.00 95.06 132 ALA A O 1
ATOM 1073 N N . PHE A 1 133 ? -23.061 5.806 40.517 1.00 92.94 133 PHE A N 1
ATOM 1074 C CA . PHE A 1 133 ? -22.098 5.332 41.505 1.00 92.94 133 PHE A CA 1
ATOM 1075 C C . PHE A 1 133 ? -20.879 6.249 41.602 1.00 92.94 133 PHE A C 1
ATOM 1077 O O . PHE A 1 133 ? -20.337 6.384 42.694 1.00 92.94 133 PHE A O 1
ATOM 1084 N N . CYS A 1 134 ? -20.408 6.825 40.499 1.00 91.50 134 CYS A N 1
ATOM 1085 C CA . CYS A 1 134 ? -19.233 7.695 40.476 1.00 91.50 134 CYS A CA 1
ATOM 1086 C C . CYS A 1 134 ? -19.550 9.161 40.803 1.00 91.50 134 CYS A C 1
ATOM 1088 O O . CYS A 1 134 ? -18.638 9.891 41.192 1.00 91.50 134 CYS A O 1
ATOM 1090 N N . ASP A 1 135 ? -20.799 9.598 40.642 1.00 92.50 135 ASP A N 1
ATOM 1091 C CA . ASP A 1 135 ? -21.178 10.995 40.835 1.00 92.50 135 ASP A CA 1
ATOM 1092 C C . ASP A 1 135 ? -20.907 11.480 42.268 1.00 92.50 135 ASP A C 1
ATOM 1094 O O . ASP A 1 135 ? -21.132 10.772 43.252 1.00 92.50 135 ASP A O 1
ATOM 1098 N N . GLY A 1 136 ? -20.349 12.686 42.379 1.00 89.44 136 GLY A N 1
ATOM 1099 C CA . GLY A 1 136 ? -19.956 13.300 43.651 1.00 89.44 136 GLY A CA 1
ATOM 1100 C C . GLY A 1 136 ? -18.824 12.602 44.422 1.00 89.44 136 GLY A C 1
ATOM 1101 O O . GLY A 1 136 ? -18.459 13.079 45.499 1.00 89.44 136 GLY A O 1
ATOM 1102 N N . LYS A 1 137 ? -18.244 11.504 43.916 1.00 91.00 137 LYS A N 1
ATOM 1103 C CA . LYS A 1 137 ? -17.145 10.809 44.602 1.00 91.00 137 LYS A CA 1
ATOM 1104 C C . LYS A 1 137 ? -15.796 11.496 44.386 1.00 91.00 137 LYS A C 1
ATOM 1106 O O . LYS A 1 137 ? -15.551 12.052 43.314 1.00 91.00 137 LYS A O 1
ATOM 1111 N N . PRO A 1 138 ? -14.892 11.434 45.383 1.00 87.25 138 PRO A N 1
ATOM 1112 C CA . PRO A 1 138 ? -13.531 11.910 45.204 1.00 87.25 138 PRO A CA 1
ATOM 1113 C C . PRO A 1 138 ? -12.824 11.075 44.132 1.00 87.25 138 PRO A C 1
ATOM 1115 O O . PRO A 1 138 ? -13.007 9.861 44.047 1.00 87.25 138 PRO A O 1
ATOM 1118 N N . ALA A 1 139 ? -12.005 11.742 43.328 1.00 86.12 139 ALA A N 1
ATOM 1119 C CA . ALA A 1 139 ? -11.142 11.114 42.342 1.00 86.12 139 ALA A CA 1
ATOM 1120 C C . ALA A 1 139 ? -9.689 11.453 42.667 1.00 86.12 139 ALA A C 1
ATOM 1122 O O . ALA A 1 139 ? -9.369 12.604 42.968 1.00 86.12 139 ALA A O 1
ATOM 1123 N N . GLU A 1 140 ? -8.821 10.455 42.579 1.00 87.00 140 GLU A N 1
ATOM 1124 C CA . GLU A 1 140 ? -7.387 10.583 42.806 1.00 87.00 140 GLU A CA 1
ATOM 1125 C C . GLU A 1 140 ? -6.639 10.084 41.570 1.00 87.00 140 GLU A C 1
ATOM 1127 O O . GLU A 1 140 ? -7.049 9.119 40.922 1.00 87.00 140 GLU A O 1
ATOM 1132 N N . ALA A 1 141 ? -5.548 10.763 41.220 1.00 86.75 141 ALA A N 1
ATOM 1133 C CA . ALA A 1 141 ? -4.654 10.285 40.180 1.00 86.75 141 ALA A CA 1
ATOM 1134 C C . ALA A 1 141 ? -3.807 9.144 40.755 1.00 86.75 141 ALA A C 1
ATOM 1136 O O . ALA A 1 141 ? -2.856 9.396 41.488 1.00 86.75 141 ALA A O 1
ATOM 1137 N N . ALA A 1 142 ? -4.161 7.903 40.421 1.00 88.75 142 ALA A N 1
ATOM 1138 C CA . ALA A 1 142 ? -3.414 6.726 40.864 1.00 88.75 142 ALA A CA 1
ATOM 1139 C C . ALA A 1 142 ? -1.999 6.668 40.258 1.00 88.75 142 ALA A C 1
ATOM 1141 O O . ALA A 1 142 ? -1.062 6.221 40.911 1.00 88.75 142 ALA A O 1
ATOM 1142 N N . GLU A 1 143 ? -1.840 7.142 39.019 1.00 90.25 143 GLU A N 1
ATOM 1143 C CA . GLU A 1 143 ? -0.569 7.144 38.301 1.00 90.25 143 GLU A CA 1
ATOM 1144 C C . GLU A 1 143 ? -0.484 8.354 37.360 1.00 90.25 143 GLU A C 1
ATOM 1146 O O . GLU A 1 143 ? -1.474 8.755 36.742 1.00 90.25 143 GLU A O 1
ATOM 1151 N 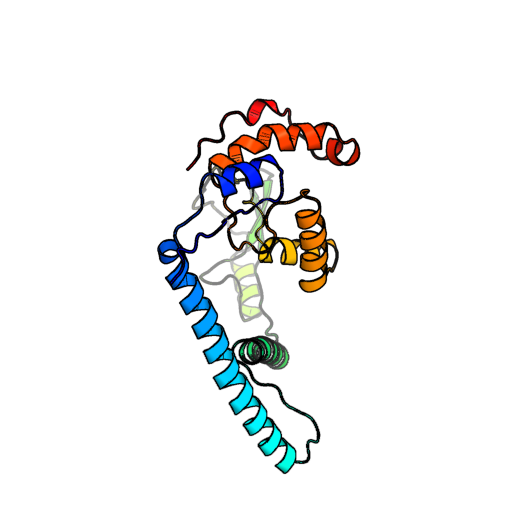N . VAL A 1 144 ? 0.711 8.942 37.244 1.00 89.38 144 VAL A N 1
ATOM 1152 C CA . VAL A 1 144 ? 1.008 10.010 36.281 1.00 89.38 144 VAL A CA 1
ATOM 1153 C C . VAL A 1 144 ? 2.250 9.621 35.494 1.00 89.38 144 VAL A C 1
ATOM 1155 O O . VAL A 1 144 ? 3.366 9.675 36.006 1.00 89.38 144 VAL A O 1
ATOM 1158 N N . ILE A 1 145 ? 2.049 9.271 34.226 1.00 91.75 145 ILE A N 1
ATOM 1159 C CA . ILE A 1 145 ? 3.128 8.942 33.296 1.00 91.75 145 ILE A CA 1
ATOM 1160 C C . ILE A 1 145 ? 3.396 10.163 32.415 1.00 91.75 145 ILE A C 1
ATOM 1162 O O . ILE A 1 145 ? 2.501 10.664 31.732 1.00 91.75 145 ILE A O 1
ATOM 1166 N N . SER A 1 146 ? 4.638 10.647 32.428 1.00 92.69 146 SER A N 1
ATOM 1167 C CA . SER A 1 146 ? 5.096 11.734 31.562 1.00 92.69 146 SER A CA 1
ATOM 1168 C C . SER A 1 146 ? 6.207 11.226 30.657 1.00 92.69 146 SER A C 1
ATOM 1170 O O . SER A 1 146 ? 7.279 10.845 31.124 1.00 92.69 146 SER A O 1
ATOM 1172 N N . GLU A 1 147 ? 5.949 11.233 29.352 1.00 92.69 147 GLU A N 1
ATOM 1173 C CA . GLU A 1 147 ? 6.888 10.760 28.342 1.00 92.69 147 GLU A CA 1
ATOM 1174 C C . GLU A 1 147 ? 7.228 11.875 27.362 1.00 92.69 147 GLU A C 1
ATOM 1176 O O . GLU A 1 147 ? 6.351 12.500 26.756 1.00 92.69 147 GLU A O 1
ATOM 1181 N N . LYS A 1 148 ? 8.526 12.077 27.133 1.00 92.00 148 LYS A N 1
ATOM 1182 C CA . LYS A 1 148 ? 8.987 12.870 25.998 1.00 92.00 148 LYS A CA 1
ATOM 1183 C C . LYS A 1 148 ? 8.908 12.000 24.745 1.00 92.00 148 LYS A C 1
ATOM 1185 O O . LYS A 1 148 ? 9.711 11.088 24.573 1.00 92.00 148 LYS A O 1
ATOM 1190 N N . LYS A 1 149 ? 7.960 12.299 23.857 1.00 90.12 149 LYS A N 1
ATOM 1191 C CA . LYS A 1 149 ? 7.848 11.635 22.552 1.00 90.12 149 LYS A CA 1
ATOM 1192 C C . LYS A 1 149 ? 8.636 12.404 21.501 1.00 90.12 149 LYS A C 1
ATOM 1194 O O . LYS A 1 149 ? 8.436 13.604 21.324 1.00 90.12 149 LYS A O 1
ATOM 1199 N N . GLU A 1 150 ? 9.521 11.705 20.801 1.00 89.44 150 GLU A N 1
ATOM 1200 C CA . GLU A 1 150 ? 10.236 12.241 19.646 1.00 89.44 150 GLU A CA 1
ATOM 1201 C C . GLU A 1 150 ? 9.586 11.720 18.365 1.00 89.44 150 GLU A C 1
ATOM 1203 O O . GLU A 1 150 ? 9.384 10.520 18.190 1.00 89.44 150 GLU A O 1
ATOM 1208 N N . PHE A 1 151 ? 9.223 12.640 17.473 1.00 84.25 151 PHE A N 1
ATOM 1209 C CA . PHE A 1 151 ? 8.591 12.316 16.200 1.00 84.25 151 PHE A CA 1
ATOM 1210 C C . PHE A 1 151 ? 9.624 12.445 15.088 1.00 84.25 151 PHE A C 1
ATOM 1212 O O . PHE A 1 151 ? 10.076 13.545 14.769 1.00 84.25 151 PHE A O 1
ATOM 1219 N N . LEU A 1 152 ? 10.005 11.308 14.510 1.00 85.06 152 LEU A N 1
ATOM 1220 C CA . LEU A 1 152 ? 10.931 11.271 13.385 1.00 85.06 152 LEU A CA 1
ATOM 1221 C C . LEU A 1 152 ? 10.253 11.772 12.100 1.00 85.06 152 LEU A C 1
ATOM 1223 O O . LEU A 1 152 ? 9.043 11.584 11.923 1.00 85.06 152 LEU A O 1
ATOM 1227 N N . PRO A 1 153 ? 11.015 12.383 11.175 1.00 85.94 153 PRO A N 1
ATOM 1228 C CA . PRO A 1 153 ? 10.490 12.722 9.863 1.00 85.94 153 PRO A CA 1
ATOM 1229 C C . PRO A 1 153 ? 10.048 11.455 9.110 1.00 85.94 153 PRO A C 1
ATOM 1231 O O . PRO A 1 153 ? 10.597 10.369 9.327 1.00 85.94 153 PRO A O 1
ATOM 1234 N N . PRO A 1 154 ? 9.068 11.567 8.198 1.00 87.69 154 PRO A N 1
ATOM 1235 C CA . PRO A 1 154 ? 8.669 10.440 7.369 1.00 87.69 154 PRO A CA 1
ATOM 1236 C C . PRO A 1 154 ? 9.829 10.001 6.466 1.00 87.69 154 PRO A C 1
ATOM 1238 O O . PRO A 1 154 ? 10.584 10.832 5.965 1.00 87.69 154 PRO A O 1
ATOM 1241 N N . LEU A 1 155 ? 9.933 8.696 6.195 1.00 91.81 155 LEU A N 1
ATOM 1242 C CA . LEU A 1 155 ? 10.869 8.201 5.176 1.00 91.81 155 LEU A CA 1
ATOM 1243 C C . LEU A 1 155 ? 10.451 8.671 3.773 1.00 91.81 155 LEU A C 1
ATOM 1245 O O . LEU A 1 155 ? 9.297 9.058 3.546 1.00 91.81 155 LEU A O 1
ATOM 1249 N N . PHE A 1 156 ? 11.356 8.522 2.808 1.00 93.88 156 PHE A N 1
ATOM 1250 C CA . PHE A 1 156 ? 11.091 8.821 1.403 1.00 93.88 156 PHE A CA 1
ATOM 1251 C C . PHE A 1 156 ? 9.948 7.980 0.816 1.00 93.88 156 PHE A C 1
ATOM 1253 O O . PHE A 1 156 ? 9.485 6.990 1.395 1.00 93.88 156 PHE A O 1
ATOM 1260 N N . TYR A 1 157 ? 9.473 8.398 -0.354 1.00 95.62 157 TYR A N 1
ATOM 1261 C CA . TYR A 1 157 ? 8.422 7.693 -1.071 1.00 95.62 157 TYR A CA 1
ATOM 1262 C C . TYR A 1 157 ? 8.982 6.517 -1.873 1.00 95.62 157 TYR A C 1
ATOM 1264 O O . TYR A 1 157 ? 9.870 6.695 -2.702 1.00 95.62 157 TYR A O 1
ATOM 1272 N N . ASN A 1 158 ? 8.380 5.344 -1.686 1.00 96.00 158 ASN A N 1
ATOM 1273 C CA . ASN A 1 158 ? 8.338 4.307 -2.714 1.00 96.00 158 ASN A CA 1
ATOM 1274 C C . ASN A 1 158 ? 7.096 4.513 -3.606 1.00 96.00 158 ASN A C 1
ATOM 1276 O O . ASN A 1 158 ? 6.268 5.393 -3.331 1.00 96.00 158 ASN A O 1
ATOM 1280 N N . LEU A 1 159 ? 6.932 3.702 -4.658 1.00 96.75 159 LEU A N 1
ATOM 1281 C CA . LEU A 1 159 ? 5.805 3.859 -5.586 1.00 96.75 159 LEU A CA 1
ATOM 1282 C C . LEU A 1 159 ? 4.445 3.787 -4.872 1.00 96.75 159 LEU A C 1
ATOM 1284 O O . LEU A 1 159 ? 3.600 4.658 -5.077 1.00 96.75 159 LEU A O 1
ATOM 1288 N N . SER A 1 160 ? 4.245 2.792 -4.006 1.00 96.25 160 SER A N 1
ATOM 1289 C CA . SER A 1 160 ? 2.973 2.576 -3.306 1.00 96.25 160 SER A CA 1
ATOM 1290 C C . SER A 1 160 ? 2.614 3.738 -2.378 1.00 96.25 160 SER A C 1
ATOM 1292 O O . SER A 1 160 ? 1.475 4.205 -2.386 1.00 96.25 160 SER A O 1
ATOM 1294 N N . ALA A 1 161 ? 3.582 4.252 -1.613 1.00 96.62 161 ALA A N 1
ATOM 1295 C CA . ALA A 1 161 ? 3.376 5.394 -0.729 1.00 96.62 161 ALA A CA 1
ATOM 1296 C C . ALA A 1 161 ? 3.067 6.669 -1.526 1.00 96.62 161 ALA A C 1
ATOM 1298 O O . ALA A 1 161 ? 2.168 7.423 -1.153 1.00 96.62 161 ALA A O 1
ATOM 1299 N N . MET A 1 162 ? 3.752 6.887 -2.655 1.00 97.06 162 MET A N 1
ATOM 1300 C CA . MET A 1 162 ? 3.462 8.027 -3.526 1.00 97.06 162 MET A CA 1
ATOM 1301 C C . MET A 1 162 ? 2.077 7.915 -4.175 1.00 97.06 162 MET A C 1
ATOM 1303 O O . MET A 1 162 ? 1.354 8.904 -4.266 1.00 97.06 162 MET A O 1
ATOM 1307 N N . GLN A 1 163 ? 1.673 6.715 -4.603 1.00 98.00 163 GLN A N 1
ATOM 1308 C CA . GLN A 1 163 ? 0.334 6.459 -5.139 1.00 98.00 163 GLN A CA 1
ATOM 1309 C C . GLN A 1 163 ? -0.757 6.702 -4.092 1.00 98.00 163 GLN A C 1
ATOM 1311 O O . GLN A 1 163 ? -1.751 7.356 -4.410 1.00 98.00 163 GLN A O 1
ATOM 1316 N N . ALA A 1 164 ? -0.557 6.239 -2.855 1.00 97.00 164 ALA A N 1
ATOM 1317 C CA . ALA A 1 164 ? -1.480 6.480 -1.751 1.00 97.00 164 ALA A CA 1
ATOM 1318 C C . ALA A 1 164 ? -1.605 7.979 -1.437 1.00 97.00 164 ALA A C 1
ATOM 1320 O O . ALA A 1 164 ? -2.716 8.500 -1.333 1.00 97.00 164 ALA A O 1
ATOM 1321 N N . GLU A 1 165 ? -0.484 8.701 -1.361 1.00 96.62 165 GLU A N 1
ATOM 1322 C CA . GLU A 1 165 ? -0.496 10.132 -1.052 1.00 96.62 165 GLU A CA 1
ATOM 1323 C C . GLU A 1 165 ? -1.109 10.967 -2.184 1.00 96.62 165 GLU A C 1
ATOM 1325 O O . GLU A 1 165 ? -1.925 11.860 -1.937 1.00 96.62 165 GLU A O 1
ATOM 1330 N N . ALA A 1 166 ? -0.783 10.648 -3.439 1.00 97.44 166 ALA A N 1
ATOM 1331 C CA . ALA A 1 166 ? -1.375 11.300 -4.602 1.00 97.44 166 ALA A CA 1
ATOM 1332 C C . ALA A 1 166 ? -2.886 11.036 -4.698 1.00 97.44 166 ALA A C 1
ATOM 1334 O O . ALA A 1 166 ? -3.650 11.932 -5.061 1.00 97.44 166 ALA A O 1
ATOM 1335 N N . ASN A 1 167 ? -3.343 9.834 -4.335 1.00 97.62 167 ASN A N 1
ATOM 1336 C CA . ASN A 1 167 ? -4.768 9.546 -4.244 1.00 97.62 167 ASN A CA 1
ATOM 1337 C C . ASN A 1 167 ? -5.432 10.359 -3.124 1.00 97.62 167 ASN A C 1
ATOM 1339 O O . ASN A 1 167 ? -6.452 11.007 -3.357 1.00 97.62 167 ASN A O 1
ATOM 1343 N N . ARG A 1 168 ? -4.823 10.396 -1.934 1.00 97.44 168 ARG A N 1
ATOM 1344 C CA . ARG A 1 168 ? -5.350 11.130 -0.779 1.00 97.44 168 ARG A CA 1
ATOM 1345 C C . ARG A 1 168 ? -5.513 12.621 -1.075 1.00 97.44 168 ARG A C 1
ATOM 1347 O O . ARG A 1 168 ? -6.581 13.168 -0.803 1.00 97.44 168 ARG A O 1
ATOM 1354 N N . ARG A 1 169 ? -4.479 13.258 -1.638 1.00 96.38 169 ARG A N 1
ATOM 1355 C CA . ARG A 1 169 ? -4.448 14.708 -1.905 1.00 96.38 169 ARG A CA 1
ATOM 1356 C C . ARG A 1 169 ? -5.165 15.117 -3.187 1.00 96.38 169 ARG A C 1
ATOM 1358 O O . ARG A 1 169 ? -5.847 16.132 -3.193 1.00 96.38 169 ARG A O 1
ATOM 1365 N N . PHE A 1 170 ? -5.000 14.348 -4.262 1.00 96.06 170 PHE A N 1
ATOM 1366 C CA . PHE A 1 170 ? -5.373 14.775 -5.617 1.00 96.06 170 PHE A CA 1
ATOM 1367 C C . PHE A 1 170 ? -6.355 13.828 -6.317 1.00 96.06 170 PHE A C 1
ATOM 1369 O O . PHE A 1 170 ? -6.638 14.011 -7.499 1.00 96.06 170 PHE A O 1
ATOM 1376 N N . LYS A 1 171 ? -6.849 12.790 -5.626 1.00 97.12 171 LYS A N 1
ATOM 1377 C CA . LYS A 1 171 ? -7.759 11.765 -6.178 1.00 97.12 171 LYS A CA 1
ATOM 1378 C C . LYS A 1 171 ? -7.220 11.091 -7.445 1.00 97.12 171 LYS A C 1
ATOM 1380 O O . LYS A 1 171 ? -7.972 10.612 -8.289 1.00 97.12 171 LYS A O 1
ATOM 1385 N N . MET A 1 172 ? -5.896 11.034 -7.583 1.00 97.69 172 MET A N 1
ATOM 1386 C CA . MET A 1 172 ? -5.245 10.385 -8.716 1.00 97.69 172 MET A CA 1
ATOM 1387 C C . MET A 1 172 ? -5.316 8.862 -8.584 1.00 97.69 172 MET A C 1
ATOM 1389 O O . MET A 1 172 ? -5.160 8.309 -7.493 1.00 97.69 172 MET A O 1
ATOM 1393 N N . SER A 1 173 ? -5.537 8.176 -9.707 1.00 97.69 173 SER A N 1
ATOM 1394 C CA . SER A 1 173 ? -5.442 6.717 -9.754 1.00 97.69 173 SER A CA 1
ATOM 1395 C C . SER A 1 173 ? -3.974 6.269 -9.691 1.00 97.69 173 SER A C 1
ATOM 1397 O O . SER A 1 173 ? -3.094 6.999 -10.163 1.00 97.69 173 SER A O 1
ATOM 1399 N N . PRO A 1 174 ? -3.685 5.052 -9.191 1.00 96.81 174 PRO A N 1
ATOM 1400 C CA . PRO A 1 174 ? -2.323 4.518 -9.159 1.00 96.81 174 PRO A CA 1
ATOM 1401 C C . PRO A 1 174 ? -1.615 4.558 -10.523 1.00 96.81 174 PRO A C 1
ATOM 1403 O O . PRO A 1 174 ? -0.440 4.926 -10.600 1.00 96.81 174 PRO A O 1
ATOM 1406 N N . LYS A 1 175 ? -2.346 4.252 -11.608 1.00 97.19 175 LYS A N 1
ATOM 1407 C CA . LYS A 1 175 ? -1.839 4.324 -12.987 1.00 97.19 175 LYS A CA 1
ATOM 1408 C C . LYS A 1 175 ? -1.460 5.752 -13.379 1.00 97.19 175 LYS A C 1
ATOM 1410 O O . LYS A 1 175 ? -0.348 5.967 -13.843 1.00 97.19 175 LYS A O 1
ATOM 1415 N N . LYS A 1 176 ? -2.344 6.732 -13.148 1.00 97.94 176 LYS A N 1
ATOM 1416 C CA . LYS A 1 176 ? -2.070 8.140 -13.482 1.00 97.94 176 LYS A CA 1
ATOM 1417 C C . LYS A 1 176 ? -0.837 8.658 -12.739 1.00 97.94 176 LYS A C 1
ATOM 1419 O O . LYS A 1 176 ? -0.006 9.332 -13.337 1.00 97.94 176 LYS A O 1
ATOM 1424 N N . THR A 1 177 ? -0.698 8.322 -11.456 1.00 97.69 177 THR A N 1
ATOM 1425 C CA . THR A 1 177 ? 0.486 8.690 -10.665 1.00 97.69 177 THR A CA 1
ATOM 1426 C C . THR A 1 177 ? 1.761 8.084 -11.247 1.00 97.69 177 THR A C 1
ATOM 1428 O O . THR A 1 177 ? 2.740 8.804 -11.432 1.00 97.69 177 THR A O 1
ATOM 1431 N N . LEU A 1 178 ? 1.750 6.791 -11.587 1.00 97.81 178 LEU A N 1
ATOM 1432 C CA . LEU A 1 178 ? 2.902 6.124 -12.196 1.00 97.81 178 LEU A CA 1
ATOM 1433 C C . LEU A 1 178 ? 3.266 6.729 -13.558 1.00 97.81 178 LEU A C 1
ATOM 1435 O O . LEU A 1 178 ? 4.443 6.971 -13.807 1.00 97.81 178 LEU A O 1
ATOM 1439 N N . ASP A 1 179 ? 2.279 7.004 -14.413 1.00 98.00 179 ASP A N 1
ATOM 1440 C CA . ASP A 1 179 ? 2.499 7.586 -15.742 1.00 98.00 179 ASP A CA 1
ATOM 1441 C C . ASP A 1 179 ? 3.188 8.964 -15.633 1.00 98.00 179 ASP A C 1
ATOM 1443 O O . ASP A 1 179 ? 4.156 9.241 -16.344 1.00 98.00 179 ASP A O 1
ATOM 1447 N N . ILE A 1 180 ? 2.761 9.802 -14.680 1.00 97.75 180 ILE A N 1
ATOM 1448 C CA . ILE A 1 180 ? 3.386 11.109 -14.419 1.00 97.75 180 ILE A CA 1
ATOM 1449 C C . ILE A 1 180 ? 4.807 10.949 -13.872 1.00 97.75 180 ILE A C 1
ATOM 1451 O O . ILE A 1 180 ? 5.733 11.579 -14.386 1.00 97.75 180 ILE A O 1
ATOM 1455 N N . LEU A 1 181 ? 5.007 10.094 -12.864 1.00 97.19 181 LEU A N 1
ATOM 1456 C CA . LEU A 1 181 ? 6.334 9.846 -12.294 1.00 97.19 181 LEU A CA 1
ATOM 1457 C C . LEU A 1 181 ? 7.309 9.293 -13.339 1.00 97.19 181 LEU A C 1
ATOM 1459 O O . LEU A 1 181 ? 8.469 9.697 -13.371 1.00 97.19 181 LEU A O 1
ATOM 1463 N N . GLN A 1 182 ? 6.843 8.410 -14.224 1.00 96.81 182 GLN A N 1
ATOM 1464 C CA . GLN A 1 182 ? 7.638 7.881 -15.331 1.00 96.81 182 GLN A CA 1
ATOM 1465 C C . GLN A 1 182 ? 8.076 9.001 -16.283 1.00 96.81 182 GLN A C 1
ATOM 1467 O O . GLN A 1 182 ? 9.243 9.034 -16.676 1.00 96.81 182 GLN A O 1
ATOM 1472 N N . GLY A 1 183 ? 7.181 9.942 -16.602 1.00 97.75 183 GLY A N 1
ATOM 1473 C CA . GLY A 1 183 ? 7.511 11.119 -17.405 1.00 97.75 183 GLY A CA 1
ATOM 1474 C C . GLY A 1 183 ? 8.544 12.031 -16.735 1.00 97.75 183 GLY A C 1
ATOM 1475 O O . GLY A 1 183 ? 9.458 12.520 -17.396 1.00 97.75 183 GLY A O 1
ATOM 1476 N N . LEU A 1 184 ? 8.454 12.224 -15.416 1.00 96.06 184 LEU A N 1
ATOM 1477 C CA . LEU A 1 184 ? 9.444 12.987 -14.645 1.00 96.06 184 LEU A CA 1
ATOM 1478 C C . LEU A 1 184 ? 10.806 12.279 -14.595 1.00 96.06 184 LEU A C 1
ATOM 1480 O O . LEU A 1 184 ? 11.840 12.926 -14.750 1.00 96.06 184 LEU A O 1
ATOM 1484 N N . TYR A 1 185 ? 10.815 10.956 -14.428 1.00 95.44 185 TYR A N 1
ATOM 1485 C CA . TYR A 1 185 ? 12.032 10.143 -14.422 1.00 95.44 185 TYR A CA 1
ATOM 1486 C C . TYR A 1 185 ? 12.761 10.207 -15.765 1.00 95.44 185 TYR A C 1
ATOM 1488 O O . TYR A 1 185 ? 13.966 10.438 -15.806 1.00 95.44 185 TYR A O 1
ATOM 1496 N N . GLN A 1 186 ? 12.025 10.086 -16.872 1.00 94.19 186 GLN A N 1
ATOM 1497 C CA . GLN A 1 186 ? 12.579 10.201 -18.226 1.00 94.19 186 GLN A CA 1
ATOM 1498 C C . GLN A 1 186 ? 13.176 11.585 -18.509 1.00 94.19 186 GLN A C 1
ATOM 1500 O O . GLN A 1 186 ? 14.108 11.700 -19.299 1.00 94.19 186 GLN A O 1
ATOM 1505 N N . ARG A 1 187 ? 12.678 12.630 -17.837 1.00 93.25 187 ARG A N 1
ATOM 1506 C CA . ARG A 1 187 ? 13.238 13.990 -17.878 1.00 93.25 187 ARG A CA 1
ATOM 1507 C C . ARG A 1 187 ? 14.372 14.213 -16.867 1.00 93.25 187 ARG A C 1
ATOM 1509 O O . ARG A 1 187 ? 14.887 15.322 -16.781 1.00 93.25 187 ARG A O 1
ATOM 1516 N N . GLY A 1 188 ? 14.742 13.201 -16.080 1.00 89.12 188 GLY A N 1
ATOM 1517 C CA . GLY A 1 188 ? 15.787 13.291 -15.057 1.00 89.12 188 GLY A CA 1
ATOM 1518 C C . GLY A 1 188 ? 15.405 14.115 -13.821 1.00 89.12 188 GLY A C 1
ATOM 1519 O O . GLY A 1 188 ? 16.293 14.575 -13.108 1.00 89.12 188 GLY A O 1
ATOM 1520 N N . ILE A 1 189 ? 14.107 14.329 -13.574 1.00 89.94 189 ILE A N 1
ATOM 1521 C CA . ILE A 1 189 ? 13.602 15.155 -12.462 1.00 89.94 189 ILE A CA 1
ATOM 1522 C C . ILE A 1 189 ? 13.504 14.343 -11.162 1.00 89.94 189 ILE A C 1
ATOM 1524 O O . ILE A 1 189 ? 13.753 14.873 -10.083 1.00 89.94 189 ILE A O 1
ATOM 1528 N N . VAL A 1 190 ? 13.152 13.058 -11.259 1.00 93.19 190 VAL A N 1
ATOM 1529 C CA . VAL A 1 190 ? 13.050 12.128 -10.120 1.00 93.19 190 VAL A CA 1
ATOM 1530 C C . VAL A 1 190 ? 13.896 10.878 -10.369 1.00 93.19 190 VAL A C 1
ATOM 1532 O O . VAL A 1 190 ? 14.252 10.586 -11.512 1.00 93.19 190 VAL A O 1
ATOM 1535 N N . SER A 1 191 ? 14.218 10.136 -9.306 1.00 92.19 191 SER A N 1
ATOM 1536 C CA . SER A 1 191 ? 14.843 8.810 -9.395 1.00 92.19 191 SER A CA 1
ATOM 1537 C C . SER A 1 191 ? 13.852 7.747 -9.894 1.00 92.19 191 SER A C 1
ATOM 1539 O O . SER A 1 191 ? 12.673 8.030 -10.119 1.00 92.19 191 SER A O 1
ATOM 1541 N N . TYR A 1 192 ? 14.338 6.523 -10.123 1.00 93.31 192 TYR A N 1
ATOM 1542 C CA . TYR A 1 192 ? 13.550 5.428 -10.688 1.00 93.31 192 TYR A CA 1
ATOM 1543 C C . TYR A 1 192 ? 12.230 5.189 -9.922 1.00 93.31 192 TYR A C 1
ATOM 1545 O O . TYR A 1 192 ? 12.246 4.748 -8.771 1.00 93.31 192 TYR A O 1
ATOM 1553 N N . PRO A 1 193 ? 11.061 5.421 -10.553 1.00 94.19 193 PRO A N 1
ATOM 1554 C CA . PRO A 1 193 ? 9.805 5.588 -9.826 1.00 94.19 193 PRO A CA 1
ATOM 1555 C C . PRO A 1 193 ? 9.092 4.271 -9.514 1.00 94.19 193 PRO A C 1
ATOM 1557 O O . PRO A 1 193 ? 8.001 4.291 -8.958 1.00 94.19 193 PRO A O 1
ATOM 1560 N N . ARG A 1 194 ? 9.664 3.124 -9.897 1.00 94.12 194 ARG A N 1
ATOM 1561 C CA . ARG A 1 194 ? 9.091 1.786 -9.654 1.00 94.12 194 ARG A CA 1
ATOM 1562 C C . ARG A 1 194 ? 9.791 1.048 -8.511 1.00 94.12 194 ARG A C 1
ATOM 1564 O O . ARG A 1 194 ? 9.670 -0.167 -8.417 1.00 94.12 194 ARG A O 1
ATOM 1571 N N . SER A 1 195 ? 10.534 1.781 -7.684 1.00 92.19 195 SER A N 1
ATOM 1572 C CA . SER A 1 195 ? 11.157 1.255 -6.472 1.00 92.19 195 SER A CA 1
ATOM 1573 C C . SER A 1 195 ? 10.111 0.961 -5.394 1.00 92.19 195 SER A C 1
ATOM 1575 O O . SER A 1 195 ? 9.147 1.717 -5.218 1.00 92.19 195 SER A O 1
ATOM 1577 N N . ASP A 1 196 ? 10.326 -0.124 -4.658 1.00 91.94 196 ASP A N 1
ATOM 1578 C CA . ASP A 1 196 ? 9.626 -0.487 -3.426 1.00 91.94 196 ASP A CA 1
ATOM 1579 C C . ASP A 1 196 ? 10.361 0.004 -2.161 1.00 91.94 196 ASP A C 1
ATOM 1581 O O . ASP A 1 196 ? 9.748 0.091 -1.093 1.00 91.94 196 ASP A O 1
ATOM 1585 N N . SER A 1 197 ? 11.629 0.409 -2.281 1.00 92.62 197 SER A N 1
ATOM 1586 C CA . SER A 1 197 ? 12.439 0.939 -1.182 1.00 92.62 197 SER A CA 1
ATOM 1587 C C . SER A 1 197 ? 12.031 2.357 -0.777 1.00 92.62 197 SER A C 1
ATOM 1589 O O . SER A 1 197 ? 11.765 3.218 -1.617 1.00 92.62 197 SER A O 1
ATOM 1591 N N . ARG A 1 198 ? 12.038 2.612 0.537 1.00 93.56 198 ARG A N 1
ATOM 1592 C CA . ARG A 1 198 ? 11.902 3.951 1.144 1.00 93.56 198 ARG A CA 1
ATOM 1593 C C . ARG A 1 198 ? 13.233 4.526 1.643 1.00 93.56 198 ARG A C 1
ATOM 1595 O O . ARG A 1 198 ? 13.243 5.573 2.289 1.00 93.56 198 ARG A O 1
ATOM 1602 N N . TYR A 1 199 ? 14.330 3.834 1.354 1.00 91.25 199 TYR A N 1
ATOM 1603 C CA . TYR A 1 199 ? 15.688 4.204 1.732 1.00 91.25 199 TYR A CA 1
ATOM 1604 C C . TYR A 1 199 ? 16.464 4.688 0.513 1.00 91.25 199 TYR A C 1
ATOM 1606 O O . TYR A 1 199 ? 16.139 4.345 -0.624 1.00 91.25 199 TYR A O 1
ATOM 1614 N N . VAL A 1 200 ? 17.509 5.461 0.781 1.00 88.94 200 VAL A N 1
ATOM 1615 C CA . VAL A 1 200 ? 18.503 5.873 -0.208 1.00 88.94 200 VAL A CA 1
ATOM 1616 C C . VAL A 1 200 ? 19.854 5.297 0.180 1.00 88.94 200 VAL A C 1
ATOM 1618 O O . VAL A 1 200 ? 20.143 5.108 1.361 1.00 88.94 200 VAL A O 1
ATOM 1621 N N . THR A 1 201 ? 20.684 5.019 -0.813 1.00 85.38 201 THR A N 1
ATOM 1622 C CA . THR A 1 201 ? 22.075 4.632 -0.572 1.00 85.38 201 THR A CA 1
ATOM 1623 C C . THR A 1 201 ? 22.901 5.841 -0.111 1.00 85.38 201 THR A C 1
ATOM 1625 O O . THR A 1 201 ? 22.552 6.981 -0.436 1.00 85.38 201 THR A O 1
ATOM 1628 N N . PRO A 1 202 ? 24.034 5.633 0.589 1.00 81.81 202 PRO A N 1
ATOM 1629 C CA . PRO A 1 202 ? 24.937 6.727 0.947 1.00 81.81 202 PRO A CA 1
ATOM 1630 C C . PRO A 1 202 ? 25.365 7.576 -0.261 1.00 81.81 202 PRO A C 1
ATOM 1632 O O . PRO A 1 202 ? 25.345 8.801 -0.186 1.00 81.81 202 PRO A O 1
ATOM 1635 N N . GLY A 1 203 ? 25.642 6.942 -1.407 1.00 82.00 203 GLY A N 1
ATOM 1636 C CA . GLY A 1 203 ? 26.005 7.649 -2.640 1.00 82.00 203 GLY A CA 1
ATOM 1637 C C . GLY A 1 203 ? 24.871 8.502 -3.225 1.00 82.00 203 GLY A C 1
ATOM 1638 O O . GLY A 1 203 ? 25.116 9.585 -3.751 1.00 82.00 203 GLY A O 1
ATOM 1639 N N . GLU A 1 204 ? 23.610 8.073 -3.101 1.00 83.44 204 GLU A N 1
ATOM 1640 C CA . GLU A 1 204 ? 22.458 8.904 -3.483 1.00 83.44 204 GLU A CA 1
ATOM 1641 C C . GLU A 1 204 ? 22.288 10.101 -2.534 1.00 83.44 204 GLU A C 1
ATOM 1643 O O . GLU A 1 204 ? 21.957 11.205 -2.981 1.00 83.44 204 GLU A O 1
ATOM 1648 N N . ALA A 1 205 ? 22.560 9.908 -1.239 1.00 87.19 205 ALA A N 1
ATOM 1649 C CA . ALA A 1 205 ? 22.450 10.950 -0.222 1.00 87.19 205 ALA A CA 1
ATOM 1650 C C . ALA A 1 205 ? 23.472 12.088 -0.411 1.00 87.19 205 ALA A C 1
ATOM 1652 O O . ALA A 1 205 ? 23.153 13.245 -0.128 1.00 87.19 205 ALA A O 1
ATOM 1653 N N . GLU A 1 206 ? 24.657 11.815 -0.971 1.00 86.25 206 GLU A N 1
ATOM 1654 C CA . GLU A 1 206 ? 25.644 12.852 -1.328 1.00 86.25 206 GLU A CA 1
ATOM 1655 C C . GLU A 1 206 ? 25.059 13.925 -2.268 1.00 86.25 206 GLU A C 1
ATOM 1657 O O . GLU A 1 206 ? 25.439 15.098 -2.219 1.00 86.25 206 GLU A O 1
ATOM 1662 N N . GLY A 1 207 ? 24.079 13.554 -3.102 1.00 84.81 207 GLY A N 1
ATOM 1663 C CA . GLY A 1 207 ? 23.399 14.463 -4.022 1.00 84.81 207 GLY A CA 1
ATOM 1664 C C . GLY A 1 207 ? 22.395 15.417 -3.36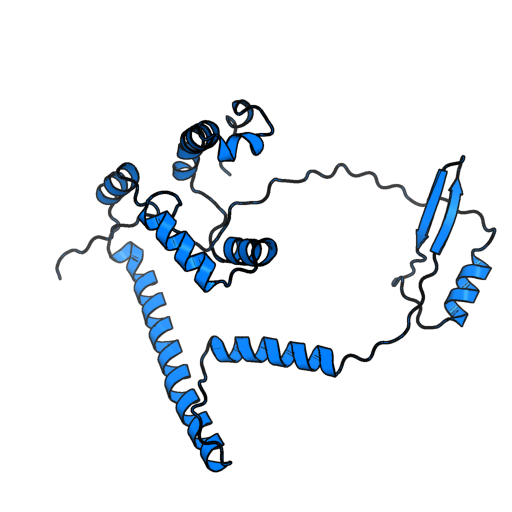4 1.00 84.81 207 GLY A C 1
ATOM 1665 O O . GLY A 1 207 ? 21.978 16.390 -3.999 1.00 84.81 207 GLY A O 1
ATOM 1666 N N . PHE A 1 208 ? 22.000 15.187 -2.108 1.00 89.56 208 PHE A N 1
ATOM 1667 C CA . PHE A 1 208 ? 20.899 15.917 -1.469 1.00 89.56 208 PHE A CA 1
ATOM 1668 C C . PHE A 1 208 ? 21.162 17.411 -1.340 1.00 89.56 208 PHE A C 1
ATOM 1670 O O . PHE A 1 208 ? 20.278 18.207 -1.648 1.00 89.56 208 PHE A O 1
ATOM 1677 N N . SER A 1 209 ? 22.380 17.809 -0.971 1.00 87.56 209 SER A N 1
ATOM 1678 C CA . SER A 1 209 ? 22.736 19.231 -0.868 1.00 87.56 209 SER A CA 1
ATOM 1679 C C . SER A 1 209 ? 22.525 19.963 -2.198 1.00 87.56 209 SER A C 1
ATOM 1681 O O . SER A 1 209 ? 21.963 21.056 -2.234 1.00 87.56 209 SER A O 1
ATOM 1683 N N . ALA A 1 210 ? 22.911 19.340 -3.315 1.00 88.44 210 ALA A N 1
ATOM 1684 C CA . ALA A 1 210 ? 22.727 19.919 -4.642 1.00 88.44 210 ALA A CA 1
ATOM 1685 C C . ALA A 1 210 ? 21.246 19.974 -5.053 1.00 88.44 210 ALA A C 1
ATOM 1687 O O . ALA A 1 210 ? 20.813 20.962 -5.645 1.00 88.44 210 ALA A O 1
ATOM 1688 N N . ILE A 1 211 ? 20.466 18.936 -4.733 1.00 89.31 211 ILE A N 1
ATOM 1689 C CA . ILE A 1 211 ? 19.020 18.896 -4.996 1.00 89.31 211 ILE A CA 1
ATOM 1690 C C . ILE A 1 211 ? 18.308 19.999 -4.209 1.00 89.31 211 ILE A C 1
ATOM 1692 O O . ILE A 1 211 ? 17.537 20.762 -4.786 1.00 89.31 211 ILE A O 1
ATOM 1696 N N . LEU A 1 212 ? 18.602 20.128 -2.916 1.00 89.88 212 LEU A N 1
ATOM 1697 C CA . LEU A 1 212 ? 17.981 21.124 -2.048 1.00 89.88 212 LEU A CA 1
ATOM 1698 C C . LEU A 1 212 ? 18.339 22.549 -2.461 1.00 89.88 212 LEU A C 1
ATOM 1700 O O . LEU A 1 212 ? 17.454 23.396 -2.481 1.00 89.88 212 LEU A O 1
ATOM 1704 N N . ASN A 1 213 ? 19.582 22.804 -2.878 1.00 88.50 213 ASN A N 1
ATOM 1705 C CA . ASN A 1 213 ? 19.963 24.108 -3.423 1.00 88.50 213 ASN A CA 1
ATOM 1706 C C . ASN A 1 213 ? 19.167 24.448 -4.692 1.00 88.50 213 ASN A C 1
ATOM 1708 O O . ASN A 1 213 ? 18.675 25.565 -4.818 1.00 88.50 213 ASN A O 1
ATOM 1712 N N . LYS A 1 214 ? 18.976 23.487 -5.609 1.00 89.06 214 LYS A N 1
ATOM 1713 C CA . LYS A 1 214 ? 18.159 23.693 -6.820 1.00 89.06 214 LYS A CA 1
ATOM 1714 C C . LYS A 1 214 ? 16.690 23.959 -6.494 1.00 89.06 214 LYS A C 1
ATOM 1716 O O . LYS A 1 214 ? 16.087 24.830 -7.112 1.00 89.06 214 LYS A O 1
ATOM 1721 N N . LEU A 1 215 ? 16.126 23.208 -5.546 1.00 90.38 215 LEU A N 1
ATOM 1722 C CA . LEU A 1 215 ? 14.750 23.402 -5.089 1.00 90.38 215 LEU A CA 1
ATOM 1723 C C . LEU A 1 215 ? 14.586 24.765 -4.414 1.00 90.38 215 LEU A C 1
ATOM 1725 O O . LEU A 1 215 ? 13.645 25.478 -4.730 1.00 90.38 215 LEU A O 1
ATOM 1729 N N . HIS A 1 216 ? 15.530 25.161 -3.561 1.00 88.06 216 HIS A N 1
ATOM 1730 C CA . HIS A 1 216 ? 15.536 26.477 -2.935 1.00 88.06 216 HIS A CA 1
ATOM 1731 C C . HIS A 1 216 ? 15.615 27.593 -3.986 1.00 88.06 216 HIS A C 1
ATOM 1733 O O . HIS A 1 216 ? 14.868 28.556 -3.919 1.00 88.06 216 HIS A O 1
ATOM 1739 N N . SER A 1 217 ? 16.450 27.479 -5.019 1.00 88.75 217 SER A N 1
ATOM 1740 C CA . SER A 1 217 ? 16.521 28.503 -6.075 1.00 88.75 217 SER A CA 1
ATOM 1741 C C . SER A 1 217 ? 15.235 28.670 -6.899 1.00 88.75 217 SER A C 1
ATOM 1743 O O . SER A 1 217 ? 15.133 29.641 -7.646 1.00 88.75 217 SER A O 1
ATOM 1745 N N . ASN A 1 218 ? 14.266 27.759 -6.792 1.00 89.38 218 ASN A N 1
ATOM 1746 C CA . ASN A 1 218 ? 12.995 27.864 -7.493 1.00 89.38 218 ASN A CA 1
ATOM 1747 C C . ASN A 1 218 ? 11.933 28.560 -6.602 1.00 89.38 218 ASN A C 1
ATOM 1749 O O . ASN A 1 218 ? 11.600 28.032 -5.535 1.00 89.38 218 ASN A O 1
ATOM 1753 N N . PRO A 1 219 ? 11.365 29.706 -7.041 1.00 89.94 219 PRO A N 1
ATOM 1754 C CA . PRO A 1 219 ? 10.367 30.461 -6.278 1.00 89.94 219 PRO A CA 1
ATOM 1755 C C . PRO A 1 219 ? 9.140 29.653 -5.842 1.00 89.94 219 PRO A C 1
ATOM 1757 O O . PRO A 1 219 ? 8.620 29.896 -4.757 1.00 89.94 219 PRO A O 1
ATOM 1760 N N . ASP A 1 220 ? 8.710 28.665 -6.630 1.00 90.69 220 ASP A N 1
ATOM 1761 C CA . ASP A 1 220 ? 7.523 27.854 -6.325 1.00 90.69 220 ASP A CA 1
ATOM 1762 C C . ASP A 1 220 ? 7.726 26.958 -5.093 1.00 90.69 220 ASP A C 1
ATOM 1764 O O . ASP A 1 220 ? 6.768 26.594 -4.410 1.00 90.69 220 ASP A O 1
ATOM 1768 N N . TYR A 1 221 ? 8.978 26.595 -4.791 1.00 88.19 221 TYR A N 1
ATOM 1769 C CA . TYR A 1 221 ? 9.318 25.722 -3.666 1.00 88.19 221 TYR A CA 1
ATOM 1770 C C . TYR A 1 221 ? 9.825 26.484 -2.440 1.00 88.19 221 TYR A C 1
ATOM 1772 O O . TYR A 1 221 ? 9.836 25.909 -1.353 1.00 88.19 221 TYR A O 1
ATOM 1780 N N . GLN A 1 222 ? 10.197 27.760 -2.578 1.00 84.69 222 GLN A N 1
ATOM 1781 C CA . GLN A 1 222 ? 10.660 28.620 -1.481 1.00 84.69 222 GLN A CA 1
ATOM 1782 C C . GLN A 1 222 ? 9.744 28.592 -0.242 1.00 84.69 222 GLN A C 1
ATOM 1784 O O . GLN A 1 222 ? 10.264 28.379 0.856 1.00 84.69 222 GLN A O 1
ATOM 1789 N N . PRO A 1 223 ? 8.400 28.676 -0.369 1.00 87.25 223 PRO A N 1
ATOM 1790 C CA . PRO A 1 223 ? 7.507 28.621 0.790 1.00 87.25 223 PRO A CA 1
ATOM 1791 C C . PRO A 1 223 ? 7.577 27.312 1.589 1.00 87.25 223 PRO A C 1
ATOM 1793 O O . PRO A 1 223 ? 7.119 27.273 2.723 1.00 87.25 223 PRO A O 1
ATOM 1796 N N . LEU A 1 224 ? 8.124 26.232 1.019 1.00 83.94 224 LEU A N 1
ATOM 1797 C CA . LEU A 1 224 ? 8.235 24.932 1.687 1.00 83.94 224 LEU A CA 1
ATOM 1798 C C . LEU A 1 224 ? 9.493 24.816 2.567 1.00 83.94 224 LEU A C 1
ATOM 1800 O O . LEU A 1 224 ? 9.593 23.885 3.372 1.00 83.94 224 LEU A O 1
ATOM 1804 N N . PHE A 1 225 ? 10.450 25.742 2.442 1.00 81.25 225 PHE A N 1
ATOM 1805 C CA . PHE A 1 225 ? 11.677 25.772 3.239 1.00 81.25 225 PHE A CA 1
ATOM 1806 C C . PHE A 1 225 ? 11.461 26.574 4.529 1.00 81.25 225 PHE A C 1
ATOM 1808 O O . PHE A 1 225 ? 11.788 27.750 4.624 1.00 81.25 225 PHE A O 1
ATOM 1815 N N . HIS A 1 226 ? 10.922 25.920 5.559 1.00 65.19 226 HIS A N 1
ATOM 1816 C CA . HIS A 1 226 ? 10.609 26.567 6.842 1.00 65.19 226 HIS A CA 1
ATOM 1817 C C . HIS A 1 226 ? 11.816 26.719 7.801 1.00 65.19 226 HIS A C 1
ATOM 1819 O O . HIS A 1 226 ? 11.674 27.313 8.867 1.00 65.19 226 HIS A O 1
ATOM 1825 N N . TYR A 1 227 ? 13.002 26.193 7.453 1.00 57.53 227 TYR A N 1
ATOM 1826 C CA . TYR A 1 227 ? 14.218 26.249 8.282 1.00 57.53 227 TYR A CA 1
ATOM 1827 C C . TYR A 1 227 ? 15.492 26.464 7.441 1.00 57.53 227 TYR A C 1
ATOM 1829 O O . TYR A 1 227 ? 15.565 25.971 6.314 1.00 57.53 227 TYR A O 1
ATOM 1837 N N . PRO A 1 228 ? 16.532 27.139 7.979 1.00 53.16 228 PRO A N 1
ATOM 1838 C CA . PRO A 1 228 ? 17.789 27.356 7.266 1.00 53.16 228 PRO A CA 1
ATOM 1839 C C . PRO A 1 228 ? 18.508 26.033 6.951 1.00 53.16 228 PRO A C 1
ATOM 1841 O O . PRO A 1 228 ? 18.695 25.180 7.822 1.00 53.16 228 PRO A O 1
ATOM 1844 N N . ILE A 1 229 ? 18.974 25.907 5.702 1.00 55.12 229 ILE A N 1
ATOM 1845 C CA . ILE A 1 229 ? 19.587 24.708 5.087 1.00 55.12 229 ILE A CA 1
ATOM 1846 C C . ILE A 1 229 ? 20.817 24.185 5.869 1.00 55.12 229 ILE A C 1
ATOM 1848 O O . ILE A 1 229 ? 21.208 23.025 5.742 1.00 55.12 229 ILE A O 1
ATOM 1852 N N . HIS A 1 230 ? 21.413 24.997 6.748 1.00 50.34 230 HIS A N 1
ATOM 1853 C CA . HIS A 1 230 ? 22.639 24.668 7.484 1.00 50.34 230 HIS A CA 1
ATOM 1854 C C . HIS A 1 230 ? 22.536 23.488 8.473 1.00 50.34 230 HIS A C 1
ATOM 1856 O O . HIS A 1 230 ? 23.577 22.958 8.855 1.00 50.34 230 HIS A O 1
ATOM 1862 N N . ARG A 1 231 ? 21.333 23.026 8.861 1.00 46.00 231 ARG A N 1
ATOM 1863 C CA . ARG A 1 231 ? 21.173 21.844 9.745 1.00 46.00 231 ARG A CA 1
ATOM 1864 C C . ARG A 1 231 ? 21.307 20.485 9.044 1.00 46.00 231 ARG A C 1
ATOM 1866 O O . ARG A 1 231 ? 21.317 19.466 9.721 1.00 46.00 231 ARG A O 1
ATOM 1873 N N . LEU A 1 232 ? 21.427 20.441 7.718 1.00 50.09 232 LEU A N 1
ATOM 1874 C CA . LEU A 1 232 ? 21.455 19.183 6.951 1.00 50.09 232 LEU A CA 1
ATOM 1875 C C . LEU A 1 232 ? 22.844 18.532 6.845 1.00 50.09 232 LEU A C 1
ATOM 1877 O O . LEU A 1 232 ? 22.986 17.493 6.207 1.00 50.09 232 LEU A O 1
ATOM 1881 N N . LYS A 1 233 ? 23.875 19.115 7.470 1.00 41.38 233 LYS A N 1
ATOM 1882 C CA . LYS A 1 233 ? 25.260 18.615 7.401 1.00 41.38 233 LYS A CA 1
ATOM 1883 C C . LYS A 1 233 ? 25.546 17.369 8.253 1.00 41.38 233 LYS A C 1
ATOM 1885 O O . LYS A 1 233 ? 26.687 16.921 8.273 1.00 41.38 233 LYS A O 1
ATOM 1890 N N . THR A 1 234 ? 24.541 16.778 8.896 1.00 40.41 234 THR A N 1
ATOM 1891 C CA . THR A 1 234 ? 24.727 15.581 9.730 1.00 40.41 234 THR A CA 1
ATOM 1892 C C . THR A 1 234 ? 23.658 14.534 9.433 1.00 40.41 234 THR A C 1
ATOM 1894 O O . THR A 1 234 ? 22.895 14.134 10.305 1.00 40.41 234 THR A O 1
ATOM 1897 N N . ILE A 1 235 ? 23.574 14.085 8.179 1.00 42.41 235 ILE A N 1
ATOM 1898 C CA . ILE A 1 235 ? 22.946 12.793 7.880 1.00 42.41 235 ILE A CA 1
ATOM 1899 C C . ILE A 1 235 ? 24.061 11.756 8.000 1.00 42.41 235 ILE A C 1
ATOM 1901 O O . ILE A 1 235 ? 24.732 11.434 7.024 1.00 42.41 235 ILE A O 1
ATOM 1905 N N . ASN A 1 236 ? 24.313 11.289 9.224 1.00 32.94 236 ASN A N 1
ATOM 1906 C CA . ASN A 1 236 ? 25.084 10.066 9.406 1.00 32.94 236 ASN A CA 1
ATOM 1907 C C . ASN A 1 236 ? 24.239 8.927 8.836 1.00 32.94 236 ASN A C 1
ATOM 1909 O O . ASN A 1 236 ? 23.120 8.698 9.294 1.00 32.94 236 ASN A O 1
ATOM 1913 N N . ALA A 1 237 ? 24.758 8.269 7.802 1.00 33.31 237 ALA A N 1
ATOM 1914 C CA . ALA A 1 237 ? 24.176 7.053 7.265 1.00 33.31 237 ALA A CA 1
ATOM 1915 C C . ALA A 1 237 ? 24.097 5.991 8.377 1.00 33.31 237 ALA A C 1
ATOM 1917 O O . ALA A 1 237 ? 25.105 5.703 9.025 1.00 33.31 237 ALA A O 1
ATOM 1918 N N . MET A 1 238 ? 22.902 5.440 8.588 1.00 30.94 238 MET A N 1
ATOM 1919 C CA . MET A 1 238 ? 22.673 4.148 9.237 1.00 30.94 238 MET A CA 1
ATOM 1920 C C . MET A 1 238 ? 21.948 3.253 8.244 1.00 30.94 238 MET A C 1
ATOM 1922 O O . MET A 1 238 ? 20.982 3.754 7.622 1.00 30.94 238 MET A O 1
#

Secondary structure (DSSP, 8-state):
----EE---S--SHHHHHHHHHTPEEHHHHHHHHHHHHHHHHHHHHHHHHHHHHHHHHHHTTT--S-----TTHHHHHHHHHHHHHHHHT------B--EEEEEETTEEEEEE--BSBS-BS-HHHHHHHHHHHTT-----S---------PPPPPP-HHHHHHHHHHHH---HHHHHHHHHHHHHTTSSS-TT-------HHHHTTHHHHHHHHHTSTTTGGG--S-GGGGG-----

Foldseek 3Di:
DDFDWAQDFFAPDPVRNVVSVVVTHGPVVCVVVVVVVVVVVVQFCVFFVVVQVVVCVVVVVVVDPDGDTDGPPPPVVVVVVVVVVVCVVPDDDADWDWAKDWDQDPNDIDIDIDDDPHRTHRDPVVSVVVNVVPPPDDDDDPDDDDDDDDDDDDFADALVNQQVVCCVPPVDHSVRSVVVVVVCRVVRNDTRRNDPDSDDDPVVLVCVVVNVVVLCVDPVNVVVCPDDPVVSPDPDDD

InterPro domains:
  IPR000380 DNA topoisomerase, type IA [PTHR11390] (4-222)
  IPR003601 DNA topoisomerase, type IA, domain 2 [SM00436] (3-98)
  IPR013497 DNA topoisomerase, type IA, central [PF01131] (30-223)
  IPR013497 DNA topoisomerase, type IA, central [PR00417] (68-86)
  IPR013497 DNA topoisomerase, type IA, central [PR00417] (187-196)
  IPR013497 DNA topoisomerase, type IA, central [PS52039] (30-238)
  IPR013824 DNA topoisomerase, type IA, central region, subdomain 1 [G3DSA:1.10.460.10] (37-91)
  IPR013825 DNA topoisomerase, type IA, central region, subdomain 2 [G3DSA:2.70.20.10] (92-154)
  IPR013826 DNA topoisomerase, type IA, central region, subdomain 3 [G3DSA:1.10.290.10] (155-218)
  IPR023405 DNA topoisomerase, type IA, core domain [SSF56712] (2-229)
  IPR023406 DNA topoisomerase, type IA, active site [PS00396] (182-196)